Protein AF-X1G24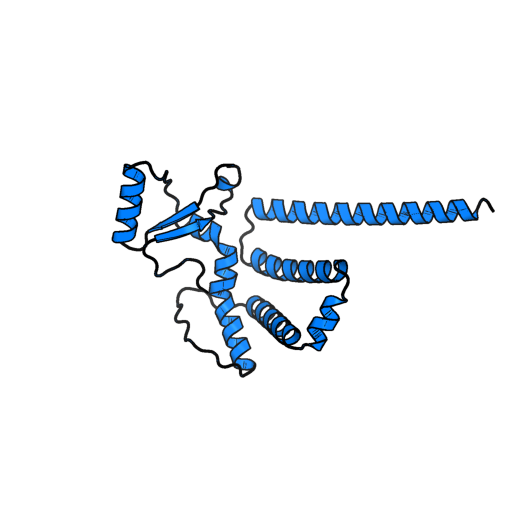4-F1 (afdb_monomer_lite)

Structure (mmCIF, N/CA/C/O backbone):
data_AF-X1G244-F1
#
_entry.id   AF-X1G244-F1
#
loop_
_atom_site.group_PDB
_atom_site.id
_atom_site.type_symbol
_atom_site.label_atom_id
_atom_site.label_alt_id
_atom_site.label_comp_id
_atom_site.label_asym_id
_atom_site.label_entity_id
_atom_site.label_seq_id
_atom_site.pdbx_PDB_ins_code
_atom_site.Cartn_x
_atom_site.Cartn_y
_atom_site.Cartn_z
_atom_site.occupancy
_atom_site.B_iso_or_equiv
_atom_site.auth_seq_id
_atom_site.auth_comp_id
_atom_site.auth_asym_id
_atom_site.auth_atom_id
_atom_site.pdbx_PDB_model_num
ATOM 1 N N . MET A 1 1 ? -6.664 -4.270 -7.976 1.00 60.62 1 MET A N 1
ATOM 2 C CA . MET A 1 1 ? -6.800 -4.620 -6.550 1.00 60.62 1 MET A CA 1
ATOM 3 C C . MET A 1 1 ? -7.161 -3.358 -5.794 1.00 60.62 1 MET A C 1
ATOM 5 O O . MET A 1 1 ? -6.457 -2.363 -5.958 1.00 60.62 1 MET A O 1
ATOM 9 N N . ASP A 1 2 ? -8.256 -3.391 -5.042 1.00 84.50 2 ASP A N 1
ATOM 10 C CA . ASP A 1 2 ? -8.655 -2.305 -4.146 1.00 84.50 2 ASP A CA 1
ATOM 11 C C . ASP A 1 2 ? -7.773 -2.315 -2.885 1.00 84.50 2 ASP A C 1
ATOM 13 O O . ASP A 1 2 ? -7.341 -3.370 -2.431 1.00 84.50 2 ASP A O 1
ATOM 17 N N . GLN A 1 3 ? -7.424 -1.132 -2.379 1.00 87.25 3 GLN A N 1
ATOM 18 C CA . GLN A 1 3 ? -6.570 -0.973 -1.199 1.00 87.25 3 GLN A CA 1
ATOM 19 C C . GLN A 1 3 ? -7.377 -0.901 0.098 1.00 87.25 3 GLN A C 1
ATOM 21 O O . GLN A 1 3 ? -6.830 -1.196 1.151 1.00 87.25 3 GLN A O 1
ATOM 26 N N . THR A 1 4 ? -8.630 -0.446 0.038 1.00 88.56 4 THR A N 1
ATOM 27 C CA . THR A 1 4 ? -9.378 -0.008 1.230 1.00 88.56 4 THR A CA 1
ATOM 28 C C . THR A 1 4 ? -10.684 -0.759 1.438 1.00 88.56 4 THR A C 1
ATOM 30 O O . THR A 1 4 ? -11.520 -0.255 2.185 1.00 88.56 4 THR A O 1
ATOM 33 N N . ASN A 1 5 ? -10.877 -1.876 0.731 1.00 91.94 5 ASN A N 1
ATOM 34 C CA . ASN A 1 5 ? -12.095 -2.690 0.727 1.00 91.94 5 ASN A CA 1
ATOM 35 C C . ASN A 1 5 ? -13.366 -1.828 0.714 1.00 91.94 5 ASN A C 1
ATOM 37 O O . ASN A 1 5 ? -14.178 -1.856 1.631 1.00 91.94 5 ASN A O 1
ATOM 41 N N . GLU A 1 6 ? -13.505 -0.993 -0.313 1.00 89.44 6 GLU A N 1
ATOM 42 C CA . GLU A 1 6 ? -14.477 0.099 -0.351 1.00 89.44 6 GLU A CA 1
ATOM 43 C C . GLU A 1 6 ? -15.944 -0.333 -0.345 1.00 89.44 6 GLU A C 1
ATOM 45 O O . GLU A 1 6 ? -16.803 0.493 -0.050 1.00 89.44 6 GLU A O 1
ATOM 50 N N . LEU A 1 7 ? -16.196 -1.617 -0.609 1.00 92.12 7 LEU A N 1
ATOM 51 C CA . LEU A 1 7 ? -17.514 -2.248 -0.622 1.00 92.12 7 LEU A CA 1
ATOM 52 C C . LEU A 1 7 ? -17.803 -3.110 0.620 1.00 92.12 7 LEU A C 1
ATOM 54 O O . LEU A 1 7 ? -18.870 -3.705 0.695 1.00 92.12 7 LEU A O 1
ATOM 58 N N . ALA A 1 8 ? -16.869 -3.224 1.567 1.00 95.44 8 ALA A N 1
ATOM 59 C CA . ALA A 1 8 ? -17.096 -3.983 2.797 1.00 95.44 8 ALA A CA 1
ATOM 60 C C . ALA A 1 8 ? -17.920 -3.173 3.810 1.00 95.44 8 ALA A C 1
ATOM 62 O O . ALA A 1 8 ? -17.800 -1.953 3.853 1.00 95.44 8 ALA A O 1
ATOM 63 N N . ASP A 1 9 ? -18.671 -3.833 4.693 1.00 96.75 9 ASP A N 1
ATOM 64 C CA . ASP A 1 9 ? -19.341 -3.158 5.817 1.00 96.75 9 ASP A CA 1
ATOM 65 C C . ASP A 1 9 ? -18.338 -2.551 6.805 1.00 96.75 9 ASP A C 1
ATOM 67 O O . ASP A 1 9 ? -18.524 -1.440 7.311 1.00 96.75 9 ASP A O 1
ATOM 71 N N . ILE A 1 10 ? -17.242 -3.280 7.037 1.00 96.62 10 ILE A N 1
ATOM 72 C CA . ILE A 1 10 ? -16.126 -2.894 7.895 1.00 96.62 10 ILE A CA 1
ATOM 73 C C . ILE A 1 10 ? -14.823 -3.128 7.131 1.00 96.62 10 ILE A C 1
ATOM 75 O O . ILE A 1 10 ? -14.574 -4.208 6.600 1.00 96.62 10 ILE A O 1
ATOM 79 N N . SER A 1 11 ? -13.964 -2.113 7.080 1.00 95.62 11 SER A N 1
ATOM 80 C CA . SER A 1 11 ? -12.606 -2.223 6.541 1.00 95.62 11 SER A CA 1
ATOM 81 C C . SER A 1 11 ? -11.591 -2.100 7.669 1.00 95.62 11 SER A C 1
ATOM 83 O O . SER A 1 11 ? -11.620 -1.114 8.402 1.00 95.62 11 SER A O 1
ATOM 85 N N . VAL A 1 12 ? -10.672 -3.059 7.777 1.00 94.19 12 VAL A N 1
ATOM 86 C CA . VAL A 1 12 ? -9.600 -3.052 8.783 1.00 94.19 12 VAL A CA 1
ATOM 87 C C . VAL A 1 12 ? -8.243 -3.107 8.088 1.00 94.19 12 VAL A C 1
ATOM 89 O O . VAL A 1 12 ? -8.091 -3.780 7.068 1.00 94.19 12 VAL A O 1
ATOM 92 N N . GLY A 1 13 ? -7.256 -2.397 8.625 1.00 91.38 13 GLY A N 1
ATOM 93 C CA . GLY A 1 13 ? -5.874 -2.486 8.166 1.00 91.38 13 GLY A CA 1
ATOM 94 C C . GLY A 1 13 ? -4.890 -1.897 9.165 1.00 91.38 13 GLY A C 1
ATOM 95 O O . GLY A 1 13 ? -5.282 -1.192 10.093 1.00 91.38 13 GLY A O 1
ATOM 96 N N . ASP A 1 14 ? -3.604 -2.164 8.959 1.00 90.38 14 ASP A N 1
ATOM 97 C CA . ASP A 1 14 ? -2.550 -1.636 9.822 1.00 90.38 14 ASP A CA 1
ATOM 98 C C . ASP A 1 14 ? -2.587 -0.108 9.879 1.00 90.38 14 ASP A C 1
ATOM 100 O O . ASP A 1 14 ? -2.723 0.570 8.853 1.00 90.38 14 ASP A O 1
ATOM 104 N N . ALA A 1 15 ? -2.411 0.452 11.078 1.00 88.12 15 ALA A N 1
ATOM 105 C CA . ALA A 1 15 ? -2.511 1.892 11.234 1.00 88.12 15 ALA A CA 1
ATOM 106 C C . ALA A 1 15 ? -1.408 2.646 10.494 1.00 88.12 15 ALA A C 1
ATOM 108 O O . ALA A 1 15 ? -1.688 3.714 9.972 1.00 88.12 15 ALA A O 1
ATOM 109 N N . TRP A 1 16 ? -0.173 2.132 10.430 1.00 85.62 16 TRP A N 1
ATOM 110 C CA . TRP A 1 16 ? 0.986 2.771 9.764 1.00 85.62 16 TRP A CA 1
ATOM 111 C C . TRP A 1 16 ? 1.117 4.292 10.005 1.00 85.62 16 TRP A C 1
ATOM 113 O O . TRP A 1 16 ? 1.674 5.028 9.188 1.00 85.62 16 TRP A O 1
ATOM 123 N N . LEU A 1 17 ? 0.608 4.769 11.143 1.00 85.00 17 LEU A N 1
ATOM 124 C CA . LEU A 1 17 ? 0.662 6.162 11.553 1.00 85.00 17 LEU A CA 1
ATOM 125 C C . LEU A 1 17 ? 1.927 6.403 12.383 1.00 85.00 17 LEU A C 1
ATOM 127 O O . LEU A 1 17 ? 2.328 5.525 13.156 1.00 85.00 17 LEU A O 1
ATOM 131 N N . PRO A 1 18 ? 2.549 7.592 12.276 1.00 81.12 18 PRO A N 1
ATOM 132 C CA . PRO A 1 18 ? 3.720 7.941 13.077 1.00 81.12 18 PRO A CA 1
ATOM 133 C C . PRO A 1 18 ? 3.477 7.777 14.578 1.00 81.12 18 PRO A C 1
ATOM 135 O O . PRO A 1 18 ? 4.363 7.313 15.292 1.00 81.12 18 PRO A O 1
ATOM 138 N N . GLU A 1 19 ? 2.271 8.128 15.029 1.00 81.94 19 GLU A N 1
ATOM 139 C CA . GLU A 1 19 ? 1.864 8.059 16.433 1.00 81.94 19 GLU A CA 1
ATOM 140 C C . GLU A 1 19 ? 1.792 6.612 16.947 1.00 81.94 19 GLU A C 1
ATOM 142 O O . GLU A 1 19 ? 2.138 6.347 18.092 1.00 81.94 19 GLU A O 1
ATOM 147 N N . CYS A 1 20 ? 1.432 5.657 16.085 1.00 82.56 20 CYS A N 1
ATOM 148 C CA . CYS A 1 20 ? 1.333 4.238 16.437 1.00 82.56 20 CYS A CA 1
ATOM 149 C C . CYS A 1 20 ? 2.688 3.510 16.399 1.00 82.56 20 CYS A C 1
ATOM 151 O O . CYS A 1 20 ? 2.788 2.378 16.854 1.00 82.56 20 CYS A O 1
ATOM 153 N N . SER A 1 21 ? 3.741 4.132 15.853 1.00 75.00 21 SER A N 1
ATOM 154 C CA . SER A 1 21 ? 5.055 3.493 15.664 1.00 75.00 21 SER A CA 1
ATOM 155 C C . SER A 1 21 ? 5.836 3.270 16.963 1.00 75.00 21 SER A C 1
ATOM 157 O O . SER A 1 21 ? 6.850 2.573 16.929 1.00 75.00 21 SER A O 1
ATOM 159 N N . GLN A 1 22 ? 5.445 3.924 18.057 1.00 71.69 22 GLN A N 1
ATOM 160 C CA . GLN A 1 22 ? 6.100 3.794 19.364 1.00 71.69 22 GLN A CA 1
ATOM 161 C C . GLN A 1 22 ? 5.385 2.804 20.289 1.00 71.69 22 GLN A C 1
ATOM 163 O O . GLN A 1 22 ? 5.884 2.541 21.379 1.00 71.69 22 GLN A O 1
ATOM 168 N N . ASP A 1 23 ? 4.245 2.260 19.863 1.00 73.88 23 ASP A N 1
ATOM 169 C CA . ASP A 1 23 ? 3.500 1.280 20.640 1.00 73.88 23 ASP A CA 1
ATOM 170 C C . ASP A 1 23 ? 3.910 -0.148 20.249 1.00 73.88 23 ASP A C 1
ATOM 172 O O . ASP A 1 23 ? 3.966 -0.491 19.067 1.00 73.88 23 ASP A O 1
ATOM 176 N N . ASN A 1 24 ? 4.165 -0.991 21.249 1.00 72.94 24 ASN A N 1
ATOM 177 C CA . ASN A 1 24 ? 4.484 -2.408 21.069 1.00 72.94 24 ASN A CA 1
ATOM 178 C C . ASN A 1 24 ? 3.233 -3.293 20.942 1.00 72.94 24 ASN A C 1
ATOM 180 O O . ASN A 1 24 ? 3.362 -4.469 20.611 1.00 72.94 24 ASN A O 1
ATOM 184 N N . LYS A 1 25 ? 2.034 -2.761 21.210 1.00 77.88 25 LYS A N 1
ATOM 185 C CA . LYS A 1 25 ? 0.772 -3.518 21.169 1.00 77.88 25 LYS A CA 1
ATOM 186 C C . LYS A 1 25 ? 0.198 -3.667 19.759 1.00 77.88 25 LYS A C 1
ATOM 188 O O . LYS A 1 25 ? -0.526 -4.620 19.499 1.00 77.88 25 LYS A O 1
ATOM 193 N N . GLY A 1 26 ? 0.561 -2.757 18.851 1.00 84.06 26 GLY A N 1
ATOM 194 C CA . GLY A 1 26 ? 0.034 -2.699 17.489 1.00 84.06 26 GLY A CA 1
ATOM 195 C C . GLY A 1 26 ? -1.370 -2.087 17.431 1.00 84.06 26 GLY A C 1
ATOM 196 O O . GLY A 1 26 ? -2.272 -2.479 18.161 1.00 84.06 26 GLY A O 1
ATOM 197 N N . TRP A 1 27 ? -1.559 -1.119 16.533 1.00 90.44 27 TRP A N 1
ATOM 198 C CA . TRP A 1 27 ? -2.860 -0.496 16.276 1.00 90.44 27 TRP A CA 1
ATOM 199 C C . TRP A 1 27 ? -3.320 -0.789 14.855 1.00 90.44 27 TRP A C 1
ATOM 201 O O . TRP A 1 27 ? -2.535 -0.723 13.905 1.00 90.44 27 TRP A O 1
ATOM 211 N N . SER A 1 28 ? -4.620 -1.033 14.718 1.00 92.62 28 SER A N 1
ATOM 212 C CA . SER A 1 28 ? -5.301 -1.128 13.429 1.00 92.62 28 SER A CA 1
ATOM 213 C C . SER A 1 28 ? -6.226 0.068 13.235 1.00 92.62 28 SER A C 1
ATOM 215 O O . SER A 1 28 ? -6.813 0.579 14.186 1.00 92.62 28 SER A O 1
ATOM 217 N N . ILE A 1 29 ? -6.371 0.507 11.991 1.00 93.56 29 ILE A N 1
ATOM 218 C CA . ILE A 1 29 ? -7.437 1.414 11.578 1.00 93.56 29 ILE A CA 1
ATOM 219 C C . ILE A 1 29 ? -8.639 0.562 11.198 1.00 93.56 29 ILE A C 1
ATOM 221 O O . ILE A 1 29 ? -8.526 -0.345 10.374 1.00 93.56 29 ILE A O 1
ATOM 225 N N . CYS A 1 30 ? -9.789 0.895 11.772 1.00 94.75 30 CYS A N 1
ATOM 226 C CA . CYS A 1 30 ? -11.078 0.321 11.430 1.00 94.75 30 CYS A CA 1
ATOM 227 C C . CYS A 1 30 ? -11.982 1.419 10.857 1.00 94.75 30 CYS A C 1
ATOM 229 O O . CYS A 1 30 ? -12.024 2.531 11.383 1.00 94.75 30 CYS A O 1
ATOM 231 N N . LEU A 1 31 ? -12.686 1.120 9.766 1.00 94.50 31 LEU A N 1
ATOM 232 C CA . LEU A 1 31 ? -13.633 2.021 9.119 1.00 94.50 31 LEU A CA 1
ATOM 233 C C . LEU A 1 31 ? -14.960 1.296 8.899 1.00 94.50 31 LEU A C 1
ATOM 235 O O . LEU A 1 31 ? -15.035 0.386 8.071 1.00 94.50 31 LEU A O 1
ATOM 239 N N . ALA A 1 32 ? -16.003 1.746 9.594 1.00 95.69 32 ALA A N 1
ATOM 240 C CA . ALA A 1 32 ? -17.383 1.391 9.288 1.00 95.69 32 ALA A CA 1
ATOM 241 C C . ALA A 1 32 ? -17.835 2.126 8.019 1.00 95.69 32 ALA A C 1
ATOM 243 O O . ALA A 1 32 ? -17.660 3.341 7.910 1.00 95.69 32 ALA A O 1
ATOM 244 N N . ARG A 1 33 ? -18.411 1.404 7.057 1.00 94.62 33 ARG A N 1
ATOM 245 C CA . ARG A 1 33 ? -18.938 1.976 5.805 1.00 94.62 33 ARG A CA 1
ATOM 246 C C . ARG A 1 33 ? -20.455 1.888 5.711 1.00 94.62 33 ARG A C 1
ATOM 248 O O . ARG A 1 33 ? -21.057 2.683 4.995 1.00 94.62 33 ARG A O 1
ATOM 255 N N . THR A 1 34 ? -21.055 0.948 6.432 1.00 97.62 34 THR A N 1
ATOM 256 C CA . THR A 1 34 ? -22.504 0.753 6.505 1.00 97.62 34 THR A CA 1
ATOM 257 C C . THR A 1 34 ? -22.991 0.865 7.943 1.00 97.62 34 THR A C 1
ATOM 259 O O . THR A 1 34 ? -22.217 0.736 8.896 1.00 97.62 34 THR A O 1
ATOM 262 N N . GLN A 1 35 ? -24.299 1.077 8.105 1.00 97.56 35 GLN A N 1
ATOM 263 C CA . GLN A 1 35 ? -24.925 1.136 9.426 1.00 97.56 35 GLN A CA 1
ATOM 264 C C . GLN A 1 35 ? -24.775 -0.187 10.190 1.00 97.56 35 GLN A C 1
ATOM 266 O O . GLN A 1 35 ? -24.551 -0.180 11.399 1.00 97.56 35 GLN A O 1
ATOM 271 N N . ALA A 1 36 ? -24.847 -1.317 9.480 1.00 97.69 36 ALA A N 1
ATOM 272 C CA . ALA A 1 36 ? -24.617 -2.638 10.055 1.00 97.69 36 ALA A CA 1
ATOM 273 C C . ALA A 1 36 ? -23.183 -2.769 10.592 1.00 97.69 36 ALA A C 1
ATOM 275 O O . ALA A 1 36 ? -22.992 -3.171 11.738 1.00 97.69 36 ALA A O 1
ATOM 276 N N . GLY A 1 37 ? -22.183 -2.347 9.808 1.00 97.38 37 GLY A N 1
ATOM 277 C CA . GLY A 1 37 ? -20.786 -2.345 10.242 1.00 97.38 37 GLY A CA 1
ATOM 278 C C . GLY A 1 37 ? -20.538 -1.450 11.458 1.00 97.38 37 GLY A C 1
ATOM 279 O O . GLY A 1 37 ? -19.829 -1.848 12.380 1.00 97.38 37 GLY A O 1
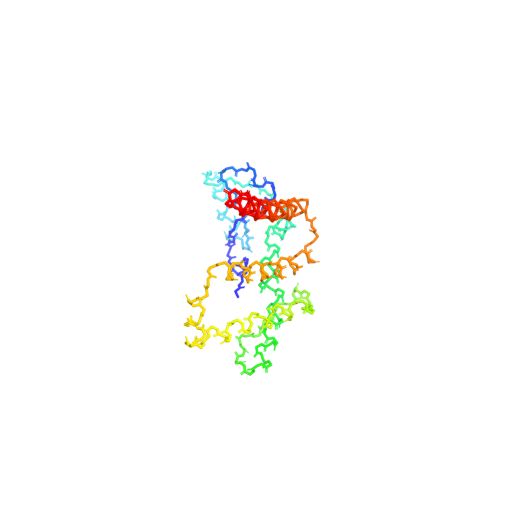ATOM 280 N N . TYR A 1 38 ? -21.165 -0.270 11.498 1.00 96.75 38 TYR A N 1
ATOM 281 C CA . TYR A 1 38 ? -21.076 0.629 12.650 1.00 96.75 38 TYR A CA 1
ATOM 282 C C . TYR A 1 38 ? -21.649 -0.013 13.917 1.00 96.75 38 TYR A C 1
ATOM 284 O O . TYR A 1 38 ? -20.969 -0.046 14.938 1.00 96.75 38 TYR A O 1
ATOM 292 N N . LYS A 1 39 ? -22.851 -0.601 13.830 1.00 97.81 39 LYS A N 1
ATOM 293 C CA . LYS A 1 39 ? -23.500 -1.277 14.962 1.00 97.81 39 LYS A CA 1
ATOM 294 C C . LYS A 1 39 ? -22.626 -2.395 15.540 1.00 97.81 39 LYS A C 1
ATOM 296 O O . LYS A 1 39 ? -22.456 -2.461 16.751 1.00 97.81 39 LYS A O 1
ATOM 301 N N . ILE A 1 40 ? -22.020 -3.219 14.683 1.00 97.56 40 ILE A N 1
ATOM 302 C CA . ILE A 1 40 ? -21.110 -4.296 15.106 1.00 97.56 40 ILE A CA 1
ATOM 303 C C . ILE A 1 40 ? -19.902 -3.738 15.870 1.00 97.56 40 ILE A C 1
ATOM 305 O O . ILE A 1 40 ? -19.526 -4.274 16.909 1.00 97.56 40 ILE A O 1
ATOM 309 N N . ILE A 1 41 ? -19.288 -2.664 15.367 1.00 96.75 41 ILE A N 1
ATOM 310 C CA . ILE A 1 41 ? -18.115 -2.044 16.000 1.00 96.75 41 ILE A CA 1
ATOM 311 C C . ILE A 1 41 ? -18.483 -1.425 17.352 1.00 96.75 41 ILE A C 1
ATOM 313 O O . ILE A 1 41 ? -17.738 -1.606 18.314 1.00 96.75 41 ILE A O 1
ATOM 317 N N . SER A 1 42 ? -19.626 -0.740 17.437 1.00 96.06 42 SER A N 1
ATOM 318 C CA . SER A 1 42 ? -20.131 -0.166 18.688 1.00 96.06 42 SER A CA 1
ATOM 319 C C . SER A 1 42 ? -20.424 -1.247 19.725 1.00 96.06 42 SER A C 1
ATOM 321 O O . SER A 1 42 ? -19.902 -1.178 20.829 1.00 96.06 42 SER A O 1
ATOM 323 N N . GLU A 1 43 ? -21.144 -2.309 19.358 1.00 97.31 43 GLU A N 1
ATOM 324 C CA . GLU A 1 43 ? -21.405 -3.422 20.280 1.00 97.31 43 GLU A CA 1
ATOM 325 C C . GLU A 1 43 ? -20.115 -4.115 20.739 1.00 97.31 43 GLU A C 1
ATOM 327 O O . GLU A 1 43 ? -20.016 -4.556 21.884 1.00 97.31 43 GLU A O 1
ATOM 332 N N . ALA A 1 44 ? -19.115 -4.224 19.858 1.00 96.88 44 ALA A N 1
ATOM 333 C CA . ALA A 1 44 ? -17.818 -4.786 20.213 1.00 96.88 44 ALA A CA 1
ATOM 334 C C . ALA A 1 44 ? -17.051 -3.897 21.204 1.00 96.88 44 ALA A C 1
ATOM 336 O O . ALA A 1 44 ? -16.359 -4.418 22.081 1.00 96.88 44 ALA A O 1
ATOM 337 N N . GLN A 1 45 ? -17.180 -2.574 21.079 1.00 96.94 45 GLN A N 1
ATOM 338 C CA . GLN A 1 45 ? -16.624 -1.614 22.027 1.00 96.94 45 GLN A CA 1
ATOM 339 C C . GLN A 1 45 ? -17.348 -1.684 23.377 1.00 96.94 45 GLN A C 1
ATOM 341 O O . GLN A 1 45 ? -16.686 -1.798 24.406 1.00 96.94 45 GLN A O 1
ATOM 346 N N . ASP A 1 46 ? -18.683 -1.690 23.375 1.00 97.38 46 ASP A N 1
ATOM 347 C CA . ASP A 1 46 ? -19.510 -1.715 24.590 1.00 97.38 46 ASP A CA 1
ATOM 348 C C . ASP A 1 46 ? -19.282 -2.991 25.413 1.00 97.38 46 ASP A C 1
ATOM 350 O O . ASP A 1 46 ? -19.245 -2.957 26.641 1.00 97.38 46 ASP A O 1
ATOM 354 N N . LYS A 1 47 ? -19.062 -4.125 24.737 1.00 97.75 47 LYS A N 1
ATOM 355 C CA . LYS A 1 47 ? -18.724 -5.412 25.369 1.00 97.75 47 LYS A CA 1
ATOM 356 C C . LYS A 1 47 ? -17.244 -5.536 25.760 1.00 97.75 47 LYS A C 1
ATOM 358 O O . LYS A 1 47 ? -16.843 -6.571 26.285 1.00 97.75 47 LYS A O 1
ATOM 363 N N . GLY A 1 48 ? -16.422 -4.520 25.491 1.00 96.69 48 GLY A N 1
ATOM 364 C CA . GLY A 1 48 ? -15.002 -4.498 25.848 1.00 96.69 48 GLY A CA 1
ATOM 365 C C . GLY A 1 48 ? -14.098 -5.392 24.991 1.00 96.69 48 GLY A C 1
ATOM 366 O O . GLY A 1 48 ? -12.951 -5.624 25.368 1.00 96.69 48 GLY A O 1
ATOM 367 N N . TYR A 1 49 ? -14.567 -5.885 23.838 1.00 96.38 49 TYR A N 1
ATOM 368 C CA . TYR A 1 49 ? -13.740 -6.693 22.929 1.00 96.38 49 TYR A CA 1
ATOM 369 C C . TYR A 1 49 ? -12.675 -5.863 22.209 1.00 96.38 49 TYR A C 1
ATOM 371 O O . TYR A 1 49 ? -11.624 -6.388 21.840 1.00 96.38 49 TYR A O 1
ATOM 379 N N . VAL A 1 50 ? -12.950 -4.577 21.978 1.00 94.94 50 VAL A N 1
ATOM 380 C CA . VAL A 1 50 ? -12.036 -3.652 21.301 1.00 94.94 50 VAL A CA 1
ATOM 381 C C . VAL A 1 50 ? -11.969 -2.313 22.023 1.00 94.94 50 VAL A C 1
ATOM 383 O O . VAL A 1 50 ? -12.959 -1.820 22.556 1.00 94.94 50 VAL A O 1
ATOM 386 N N . ILE A 1 51 ? -10.792 -1.692 21.981 1.00 93.31 51 ILE A N 1
ATOM 387 C CA . ILE A 1 51 ? -10.585 -0.309 22.414 1.00 93.31 51 ILE A CA 1
ATOM 388 C C . ILE A 1 51 ? -10.491 0.547 21.153 1.00 93.31 51 ILE A C 1
ATOM 390 O O . ILE A 1 51 ? -9.635 0.305 20.300 1.00 93.31 51 ILE A O 1
ATOM 394 N N . LEU A 1 52 ? -11.371 1.540 21.027 1.00 93.00 52 LEU A N 1
ATOM 395 C CA . LEU A 1 52 ? -11.463 2.383 19.838 1.00 93.00 52 LEU A CA 1
ATOM 396 C C . LEU A 1 52 ? -11.112 3.830 20.163 1.00 93.00 52 LEU A C 1
ATOM 398 O O . LEU A 1 52 ? -11.647 4.415 21.099 1.00 93.00 52 LEU A O 1
ATOM 402 N N . ASN A 1 53 ? -10.257 4.410 19.322 1.00 91.25 53 ASN A N 1
ATOM 403 C CA . ASN A 1 53 ? -9.933 5.830 19.334 1.00 91.25 53 ASN A CA 1
ATOM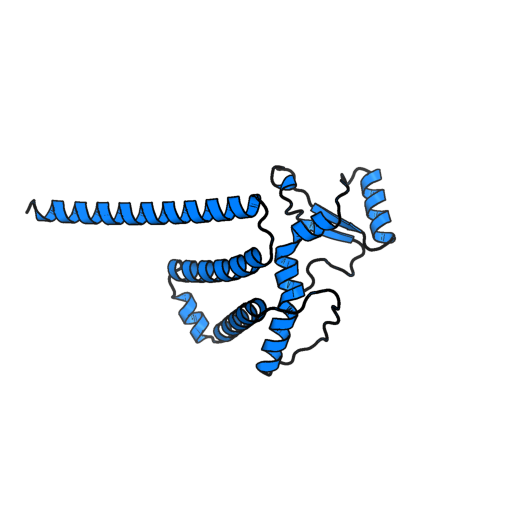 404 C C . ASN A 1 53 ? -10.381 6.456 18.015 1.00 91.25 53 ASN A C 1
ATOM 406 O O . ASN A 1 53 ? -10.004 5.992 16.935 1.00 91.25 53 ASN A O 1
ATOM 410 N N . THR A 1 54 ? -11.152 7.537 18.097 1.00 91.88 54 THR A N 1
ATOM 411 C CA . THR A 1 54 ? -11.590 8.274 16.911 1.00 91.88 54 THR A CA 1
ATOM 412 C C . THR A 1 54 ? -10.404 8.978 16.258 1.00 91.88 54 THR A C 1
ATOM 414 O O . THR A 1 54 ? -9.642 9.687 16.915 1.00 91.88 54 THR A O 1
ATOM 417 N N . ILE A 1 55 ? -10.262 8.819 14.942 1.00 90.94 55 ILE A N 1
ATOM 418 C CA . ILE A 1 55 ? -9.237 9.495 14.141 1.00 90.94 55 ILE A CA 1
ATOM 419 C C . ILE A 1 55 ? -9.873 10.261 12.986 1.00 90.94 55 ILE A C 1
ATOM 421 O O . ILE A 1 55 ? -10.948 9.916 12.497 1.00 90.94 55 ILE A O 1
ATOM 425 N N . SER A 1 56 ? -9.191 11.303 12.511 1.00 90.81 56 SER A N 1
ATOM 426 C CA . SER A 1 56 ? -9.680 12.071 11.368 1.00 90.81 56 SER A CA 1
ATOM 427 C C . SER A 1 56 ? -9.524 11.293 10.049 1.00 90.81 56 SER A C 1
ATOM 429 O O . SER A 1 56 ? -8.561 10.536 9.879 1.00 90.81 56 SER A O 1
ATOM 431 N N . PRO A 1 57 ? -10.387 11.531 9.044 1.00 87.00 57 PRO A N 1
ATOM 432 C CA . PRO A 1 57 ? -10.240 10.918 7.720 1.00 87.00 57 PRO A CA 1
ATOM 433 C C . PRO A 1 57 ? -8.880 11.201 7.059 1.00 87.00 57 PRO A C 1
ATOM 435 O O . PRO A 1 57 ? -8.344 10.369 6.326 1.00 87.00 57 PRO A O 1
ATOM 438 N N . PHE A 1 58 ? -8.277 12.359 7.351 1.00 87.69 58 PHE A N 1
ATOM 439 C CA . PHE A 1 58 ? -6.950 12.720 6.851 1.00 87.69 58 PHE A CA 1
ATOM 440 C C . PHE A 1 58 ? -5.856 11.775 7.354 1.00 87.69 58 PHE A C 1
ATOM 442 O O . PHE A 1 58 ? -4.945 11.450 6.592 1.00 87.69 58 PHE A O 1
ATOM 449 N N . LYS A 1 59 ? -5.967 11.290 8.596 1.00 88.00 59 LYS A N 1
ATOM 450 C CA . LYS A 1 59 ? -5.043 10.305 9.172 1.00 88.00 59 LYS A CA 1
ATOM 451 C C . LYS A 1 59 ? -5.155 8.946 8.486 1.00 88.00 59 LYS A C 1
ATOM 453 O O . LYS A 1 59 ? -4.138 8.326 8.186 1.00 88.00 59 LYS A O 1
ATOM 458 N N . ILE A 1 60 ? -6.369 8.529 8.128 1.00 87.75 60 ILE A N 1
ATOM 459 C CA . ILE A 1 60 ? -6.595 7.302 7.348 1.00 87.75 60 ILE A CA 1
ATOM 460 C C . ILE A 1 60 ? -5.909 7.405 5.977 1.00 87.75 60 ILE A C 1
ATOM 462 O O . ILE A 1 60 ? -5.215 6.484 5.541 1.00 87.75 60 ILE A O 1
ATOM 466 N N . ILE A 1 61 ? -6.056 8.551 5.304 1.00 86.56 61 ILE A N 1
ATOM 467 C CA . ILE A 1 61 ? -5.397 8.794 4.015 1.00 86.56 61 ILE A CA 1
ATOM 468 C C . ILE A 1 61 ? -3.876 8.819 4.181 1.00 86.56 61 ILE A C 1
ATOM 470 O O . ILE A 1 61 ? -3.185 8.240 3.349 1.00 86.56 61 ILE A O 1
ATOM 474 N N . GLU A 1 62 ? -3.350 9.473 5.221 1.00 86.94 62 GLU A N 1
ATOM 475 C CA . GLU A 1 62 ? -1.913 9.541 5.519 1.00 86.94 62 GLU A CA 1
ATOM 476 C C . GLU A 1 62 ? -1.305 8.142 5.669 1.00 86.94 62 GLU A C 1
ATOM 478 O O . GLU A 1 62 ? -0.339 7.826 4.971 1.00 86.94 62 GLU A O 1
ATOM 483 N N . SER A 1 63 ? -1.927 7.305 6.502 1.00 87.50 63 SER A N 1
ATOM 484 C CA . SER A 1 63 ? -1.554 5.908 6.748 1.00 87.50 63 SER A CA 1
ATOM 485 C C . SER A 1 63 ? -1.398 5.102 5.455 1.00 87.50 63 SER A C 1
ATOM 487 O O . SER A 1 63 ? -0.390 4.433 5.222 1.00 87.50 63 SER A O 1
ATOM 489 N N . GLN A 1 64 ? -2.387 5.209 4.565 1.00 88.69 64 GLN A N 1
ATOM 490 C CA . GLN A 1 64 ? -2.495 4.348 3.387 1.00 88.69 64 GLN A CA 1
ATOM 491 C C . GLN A 1 64 ? -1.994 5.013 2.098 1.00 88.69 64 GLN A C 1
ATOM 493 O O . GLN A 1 64 ? -2.048 4.415 1.015 1.00 88.69 64 GLN A O 1
ATOM 498 N N . LYS A 1 65 ? -1.475 6.245 2.182 1.00 84.62 65 LYS A N 1
ATOM 499 C CA . LYS A 1 65 ? -1.136 7.089 1.027 1.00 84.62 65 LYS A CA 1
ATOM 500 C C . LYS A 1 65 ? -0.252 6.392 -0.008 1.00 84.62 65 LYS A C 1
ATOM 502 O O . LYS A 1 65 ? -0.605 6.454 -1.188 1.00 84.62 65 LYS A O 1
ATOM 507 N N . PRO A 1 66 ? 0.858 5.714 0.352 1.00 81.81 66 PRO A N 1
ATOM 508 C CA . PRO A 1 66 ? 1.733 5.117 -0.652 1.00 81.81 66 PRO A CA 1
ATOM 509 C C . PRO A 1 66 ? 1.016 4.081 -1.517 1.00 81.81 66 PRO A C 1
ATOM 511 O O . PRO A 1 66 ? 1.107 4.104 -2.748 1.00 81.81 66 PRO A O 1
ATOM 514 N N . MET A 1 67 ? 0.251 3.204 -0.870 1.00 83.38 67 MET A N 1
ATOM 515 C CA . MET A 1 67 ? -0.477 2.141 -1.548 1.00 83.38 67 MET A CA 1
ATOM 516 C C . MET A 1 67 ? -1.690 2.670 -2.306 1.00 83.38 67 MET A C 1
ATOM 518 O O . MET A 1 67 ? -1.959 2.192 -3.404 1.00 83.38 67 MET A O 1
ATOM 522 N N . LEU A 1 68 ? -2.372 3.700 -1.800 1.00 84.25 68 LEU A N 1
ATOM 523 C CA . LEU A 1 68 ? -3.438 4.389 -2.532 1.00 84.25 68 LEU A CA 1
ATOM 524 C C . LEU A 1 68 ? -2.918 4.996 -3.841 1.00 84.25 68 LEU A C 1
ATOM 526 O O . LEU A 1 68 ? -3.505 4.780 -4.903 1.00 84.25 68 LEU A O 1
ATOM 530 N N . MET A 1 69 ? -1.772 5.682 -3.805 1.00 82.56 69 MET A N 1
ATOM 531 C CA . MET A 1 69 ? -1.160 6.240 -5.015 1.00 82.56 69 MET A CA 1
ATOM 532 C C . MET A 1 69 ? -0.708 5.140 -5.982 1.00 82.56 69 MET A C 1
ATOM 534 O O . MET A 1 69 ? -0.879 5.266 -7.195 1.00 82.56 69 MET A O 1
ATOM 538 N N . PHE A 1 70 ? -0.152 4.043 -5.467 1.00 81.69 70 PHE A N 1
ATOM 539 C CA . PHE A 1 70 ? 0.288 2.929 -6.300 1.00 81.69 70 PHE A CA 1
ATOM 540 C C . PHE A 1 70 ? -0.877 2.143 -6.916 1.00 81.69 70 PHE A C 1
ATOM 542 O O . PHE A 1 70 ? -0.822 1.794 -8.096 1.00 81.69 70 PHE A O 1
ATOM 549 N N . LYS A 1 71 ? -1.934 1.846 -6.156 1.00 82.75 71 LYS A N 1
ATOM 550 C CA . LYS A 1 71 ? -3.030 0.969 -6.590 1.00 82.75 71 LYS A CA 1
ATOM 551 C C . LYS A 1 71 ? -4.178 1.715 -7.262 1.00 82.75 71 LYS A C 1
ATOM 553 O O . LYS A 1 71 ? -4.691 1.183 -8.239 1.00 82.75 71 LYS A O 1
ATOM 558 N N . LYS A 1 72 ? -4.544 2.920 -6.804 1.00 82.56 72 LYS A N 1
ATOM 559 C CA . LYS A 1 72 ? -5.694 3.678 -7.335 1.00 82.56 72 LYS A CA 1
ATOM 560 C C . LYS A 1 72 ? -5.310 4.748 -8.358 1.00 82.56 72 LYS A C 1
ATOM 562 O O . LYS A 1 72 ? -5.962 4.836 -9.388 1.00 82.56 72 LYS A O 1
ATOM 567 N N . LYS A 1 73 ? -4.220 5.505 -8.158 1.00 83.75 73 LYS A N 1
ATOM 568 C CA . LYS A 1 73 ? -3.769 6.492 -9.166 1.00 83.75 73 LYS A CA 1
ATOM 569 C C . LYS A 1 73 ? -3.050 5.828 -10.346 1.00 83.75 73 LYS A C 1
ATOM 571 O O . LYS A 1 73 ? -3.469 5.967 -11.493 1.00 83.75 73 LYS A O 1
ATOM 576 N N . ALA A 1 74 ? -1.990 5.062 -10.079 1.00 85.56 74 ALA A N 1
ATOM 577 C CA . ALA A 1 74 ? -1.141 4.512 -11.143 1.00 85.56 74 ALA A CA 1
ATOM 578 C C . ALA A 1 74 ? -1.812 3.399 -11.982 1.00 85.56 74 ALA A C 1
ATOM 580 O O . ALA A 1 74 ? -1.240 2.934 -12.970 1.00 85.56 74 ALA A O 1
ATOM 581 N N . ILE A 1 75 ? -3.028 2.961 -11.628 1.00 86.06 75 ILE A N 1
ATOM 582 C CA . ILE A 1 75 ? -3.758 1.945 -12.397 1.00 86.06 75 ILE A CA 1
ATOM 583 C C . ILE A 1 75 ? -4.110 2.432 -13.796 1.00 86.06 75 ILE A C 1
ATOM 585 O O . ILE A 1 75 ? -3.939 1.681 -14.746 1.00 86.06 75 ILE A O 1
ATOM 589 N N . TYR A 1 76 ? -4.489 3.698 -13.944 1.00 85.62 76 TYR A N 1
ATOM 590 C CA . TYR A 1 76 ? -4.835 4.278 -15.237 1.00 85.62 76 TYR A CA 1
ATOM 591 C C . TYR A 1 76 ? -3.648 4.272 -16.210 1.00 85.62 76 TYR A C 1
ATOM 593 O O . TYR A 1 76 ? -3.818 3.916 -17.375 1.00 85.62 76 TYR A O 1
ATOM 601 N N . ALA A 1 77 ? -2.437 4.581 -15.731 1.00 88.94 77 ALA A N 1
ATOM 602 C CA . ALA A 1 77 ? -1.223 4.476 -16.541 1.00 88.94 77 ALA A CA 1
ATOM 603 C C . ALA A 1 77 ? -0.953 3.024 -16.964 1.00 88.94 77 ALA A C 1
ATOM 605 O O . ALA A 1 77 ? -0.694 2.757 -18.136 1.00 88.94 77 ALA A O 1
ATOM 606 N N . ARG A 1 78 ? -1.094 2.063 -16.038 1.00 87.56 78 ARG A N 1
ATOM 607 C CA . ARG A 1 78 ? -0.938 0.629 -16.342 1.00 87.56 78 ARG A CA 1
ATOM 608 C C . ARG A 1 78 ? -1.966 0.124 -17.350 1.00 87.56 78 ARG A C 1
ATOM 610 O O . ARG A 1 78 ? -1.602 -0.636 -18.240 1.00 87.56 78 ARG A O 1
ATOM 617 N N . LEU A 1 79 ? -3.225 0.546 -17.235 1.00 87.44 79 LEU A N 1
ATOM 618 C CA . LEU A 1 79 ? -4.278 0.180 -18.182 1.00 87.44 79 LEU A CA 1
ATOM 619 C C . LEU A 1 79 ? -3.976 0.727 -19.579 1.00 87.44 79 LEU A C 1
ATOM 621 O O . LEU A 1 79 ? -4.054 -0.029 -20.541 1.00 87.44 79 LEU A O 1
ATOM 625 N N . ARG A 1 80 ? -3.573 2.000 -19.697 1.00 87.25 80 ARG A N 1
ATOM 626 C CA . ARG A 1 80 ? -3.201 2.605 -2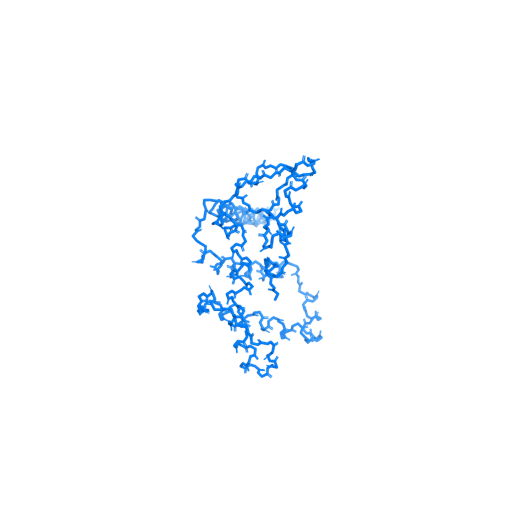0.988 1.00 87.25 80 ARG A CA 1
ATOM 627 C C . ARG A 1 80 ? -2.006 1.903 -21.632 1.00 87.25 80 ARG A C 1
ATOM 629 O O . ARG A 1 80 ? -2.077 1.565 -22.807 1.00 87.25 80 ARG A O 1
ATOM 636 N N . ILE A 1 81 ? -0.954 1.612 -20.865 1.00 89.50 81 ILE A N 1
ATOM 637 C CA . ILE A 1 81 ? 0.207 0.864 -21.371 1.00 89.50 81 ILE A CA 1
ATOM 638 C C . ILE A 1 81 ? -0.198 -0.547 -21.799 1.00 89.50 81 ILE A C 1
ATOM 640 O O . ILE A 1 81 ? 0.176 -0.991 -22.876 1.00 89.50 81 ILE A O 1
ATOM 644 N N . ASN A 1 82 ? -1.003 -1.257 -21.008 1.00 86.94 82 ASN A N 1
ATOM 645 C CA . ASN A 1 82 ? -1.460 -2.590 -21.396 1.00 86.94 82 ASN A CA 1
ATOM 646 C C . ASN A 1 82 ? -2.306 -2.575 -22.677 1.00 86.94 82 ASN A C 1
ATOM 648 O O . ASN A 1 82 ? -2.115 -3.462 -23.505 1.00 86.94 82 ASN A O 1
ATOM 652 N N . ARG A 1 83 ? -3.170 -1.564 -22.865 1.00 85.81 83 ARG A N 1
ATOM 653 C CA . ARG A 1 83 ? -3.914 -1.362 -24.121 1.00 85.81 83 ARG A CA 1
ATOM 654 C C . ARG A 1 83 ? -2.972 -1.119 -25.300 1.00 85.81 83 ARG A C 1
ATOM 656 O O . ARG A 1 83 ? -3.157 -1.736 -26.339 1.00 85.81 83 ARG A O 1
ATOM 663 N N . PHE A 1 84 ? -1.945 -0.282 -25.124 1.00 86.06 84 PHE A N 1
ATOM 664 C CA . PHE A 1 84 ? -0.946 -0.010 -26.165 1.00 86.06 84 PHE A CA 1
ATOM 665 C C . PHE A 1 84 ? -0.218 -1.282 -26.631 1.00 86.06 84 PHE A C 1
ATOM 667 O O . PHE A 1 84 ? -0.012 -1.475 -27.820 1.00 86.06 84 PHE A O 1
ATOM 674 N N . PHE A 1 85 ? 0.108 -2.193 -25.711 1.00 84.44 85 PHE A N 1
ATOM 675 C CA . PHE A 1 85 ? 0.739 -3.480 -26.037 1.00 84.44 85 PHE A CA 1
ATOM 676 C C . PHE A 1 85 ? -0.252 -4.573 -26.491 1.00 84.44 85 PHE A C 1
ATOM 678 O O . PHE A 1 85 ? 0.101 -5.751 -26.467 1.00 84.44 85 PHE A O 1
ATOM 685 N N . GLY A 1 86 ? -1.491 -4.220 -26.855 1.00 82.06 86 GLY A N 1
ATOM 686 C CA . GLY A 1 86 ? -2.484 -5.154 -27.403 1.00 82.06 86 GLY A CA 1
ATOM 687 C C . GLY A 1 86 ? -3.021 -6.190 -26.410 1.00 82.06 86 GLY A C 1
ATOM 688 O O . GLY A 1 86 ? -3.694 -7.141 -26.805 1.00 82.06 86 GLY A O 1
ATOM 689 N N . ASN A 1 87 ? -2.745 -6.037 -25.111 1.00 79.75 87 ASN A N 1
ATOM 690 C CA . ASN A 1 87 ? -3.312 -6.929 -24.105 1.00 79.75 87 ASN A CA 1
ATOM 691 C C . ASN A 1 87 ? -4.816 -6.644 -23.976 1.00 79.75 87 ASN A C 1
ATOM 693 O O . ASN A 1 87 ? -5.219 -5.481 -23.918 1.00 79.75 87 ASN A O 1
ATOM 697 N N . ARG A 1 88 ? -5.650 -7.686 -23.842 1.00 74.75 88 ARG A N 1
ATOM 698 C CA . ARG A 1 88 ? -7.059 -7.501 -23.457 1.00 74.75 88 ARG A CA 1
ATOM 699 C C . ARG A 1 88 ? -7.108 -6.783 -22.107 1.00 74.75 88 ARG A C 1
ATOM 701 O O . ARG A 1 88 ? -6.588 -7.284 -21.111 1.00 74.75 88 ARG A O 1
ATOM 708 N N . VAL A 1 89 ? -7.712 -5.598 -22.083 1.00 65.31 89 VAL A N 1
ATOM 709 C CA . VAL A 1 89 ? -7.894 -4.800 -20.868 1.00 65.31 89 VAL A CA 1
ATOM 710 C C . VAL A 1 89 ? -9.386 -4.699 -20.577 1.00 65.31 89 VAL A C 1
ATOM 712 O O . VAL A 1 89 ? -10.091 -3.981 -21.275 1.00 65.31 89 VAL A O 1
ATOM 715 N N . ILE A 1 90 ? -9.853 -5.399 -19.543 1.00 63.94 90 ILE A N 1
ATOM 716 C CA . ILE A 1 90 ? -11.223 -5.328 -19.006 1.00 63.94 90 ILE A CA 1
ATOM 717 C C . ILE A 1 90 ? -11.074 -5.369 -17.472 1.00 63.94 90 ILE A C 1
ATOM 719 O O . ILE A 1 90 ? -10.312 -6.221 -17.006 1.00 63.94 90 ILE A O 1
ATOM 723 N N . PRO A 1 91 ? -11.676 -4.459 -16.671 1.00 68.56 91 PRO A N 1
ATOM 724 C CA . PRO A 1 91 ? -12.894 -3.676 -16.913 1.00 68.56 91 PRO A CA 1
ATOM 725 C C . PRO A 1 91 ? -12.690 -2.148 -16.931 1.00 68.56 91 PRO A C 1
ATOM 727 O O . PRO A 1 91 ? -11.606 -1.624 -16.655 1.00 68.56 91 PRO A O 1
ATOM 730 N N . GLU A 1 92 ? -13.766 -1.430 -17.258 1.00 64.31 92 GLU A N 1
ATOM 731 C CA . GLU A 1 92 ? -13.879 0.022 -17.116 1.00 64.31 92 GLU A CA 1
ATOM 732 C C . GLU A 1 92 ? -13.766 0.415 -15.638 1.00 64.31 92 GLU A C 1
ATOM 734 O O . GLU A 1 92 ? -14.640 0.138 -14.819 1.00 64.31 92 GLU A O 1
ATOM 739 N N . ILE A 1 93 ? -12.645 1.034 -15.265 1.00 65.38 93 ILE A N 1
ATOM 740 C CA . ILE A 1 93 ? -12.476 1.567 -13.914 1.00 65.38 93 ILE A CA 1
ATOM 741 C C . ILE A 1 93 ? -13.117 2.949 -13.882 1.00 65.38 93 ILE A C 1
ATOM 743 O O . ILE A 1 93 ? -12.464 3.958 -14.151 1.00 65.38 93 ILE A O 1
ATOM 747 N N . THR A 1 94 ? -14.393 2.997 -13.514 1.00 56.41 94 THR A N 1
ATOM 748 C CA . THR A 1 94 ? -15.127 4.242 -13.257 1.00 56.41 94 THR A CA 1
ATOM 749 C C . THR A 1 94 ? -14.752 4.791 -11.878 1.00 56.41 94 THR A C 1
ATOM 751 O O . THR A 1 94 ? -15.591 4.921 -10.995 1.00 56.41 94 THR A O 1
ATOM 754 N N . SER A 1 95 ? -13.474 5.109 -11.633 1.00 54.81 95 SER A N 1
ATOM 755 C CA . SER A 1 95 ? -13.073 5.776 -10.382 1.00 54.81 95 SER A CA 1
ATOM 756 C C . SER A 1 95 ? -12.837 7.270 -10.624 1.00 54.81 95 SER A C 1
ATOM 758 O O . SER A 1 95 ? -11.713 7.742 -10.776 1.00 54.81 95 SER A O 1
ATOM 760 N N . ARG A 1 96 ? -13.930 8.046 -10.651 1.00 52.38 96 ARG A N 1
ATOM 761 C CA . ARG A 1 96 ? -13.940 9.508 -10.896 1.00 52.38 96 ARG A CA 1
ATOM 762 C C . ARG A 1 96 ? -13.150 10.351 -9.872 1.00 52.38 96 ARG A C 1
ATOM 764 O O . ARG A 1 96 ? -13.060 11.560 -10.034 1.00 52.38 96 ARG A O 1
ATOM 771 N N . LYS A 1 97 ? -12.600 9.752 -8.808 1.00 61.47 97 LYS A N 1
ATOM 772 C CA . LYS A 1 97 ? -12.088 10.479 -7.628 1.00 61.47 97 LYS A CA 1
ATOM 773 C C . LYS A 1 97 ? -10.563 10.634 -7.545 1.00 61.47 97 LYS A C 1
ATOM 775 O O . LYS A 1 97 ? -10.090 11.289 -6.621 1.00 61.47 97 LYS A O 1
ATOM 780 N N . PHE A 1 98 ? -9.781 10.060 -8.462 1.00 65.56 98 PHE A N 1
ATOM 781 C CA . PHE A 1 98 ? -8.319 10.223 -8.458 1.00 65.56 98 PHE A CA 1
ATOM 782 C C . PHE A 1 98 ? -7.845 11.155 -9.570 1.00 65.56 98 PHE A C 1
ATOM 784 O O . PHE A 1 98 ? -8.333 11.098 -10.695 1.00 65.56 98 PHE A O 1
ATOM 791 N N . SER A 1 99 ? -6.848 11.988 -9.257 1.00 71.50 99 SER A N 1
ATOM 792 C CA . SER A 1 99 ? -6.181 12.840 -10.242 1.00 71.50 99 SER A CA 1
ATOM 793 C C . SER A 1 99 ? -5.563 12.007 -11.366 1.00 71.50 99 SER A C 1
ATOM 795 O O . SER A 1 99 ? -5.059 10.905 -11.124 1.00 71.50 99 SER A O 1
ATOM 797 N N . ALA A 1 100 ? -5.536 12.570 -12.576 1.00 80.25 100 ALA A N 1
ATOM 798 C CA . ALA A 1 100 ? -4.957 11.923 -13.747 1.00 80.25 100 ALA A CA 1
ATOM 799 C C . ALA A 1 100 ? -3.498 11.462 -13.507 1.00 80.25 100 ALA A C 1
ATOM 801 O O . ALA A 1 100 ? -2.762 12.096 -12.734 1.00 80.25 100 ALA A O 1
ATOM 802 N N . PRO A 1 101 ? -3.060 10.360 -14.149 1.00 84.31 101 PRO A N 1
ATOM 803 C CA . PRO A 1 101 ? -1.679 9.897 -14.059 1.00 84.31 101 PRO A CA 1
ATOM 804 C C . PRO A 1 101 ? -0.696 10.928 -14.603 1.00 84.31 101 PRO A C 1
ATOM 806 O O . PRO A 1 101 ? -0.948 11.538 -15.638 1.00 84.31 101 PRO A O 1
ATOM 809 N N . ASP A 1 102 ? 0.441 11.073 -13.935 1.00 86.12 102 ASP A N 1
ATOM 810 C CA . ASP A 1 102 ? 1.566 11.879 -14.408 1.00 86.12 102 ASP A CA 1
ATOM 811 C C . ASP A 1 102 ? 2.581 11.044 -15.194 1.00 86.12 102 ASP A C 1
ATOM 813 O O . ASP A 1 102 ? 2.513 9.819 -15.249 1.00 86.12 102 ASP A O 1
ATOM 817 N N . VAL A 1 103 ? 3.567 11.717 -15.791 1.00 86.69 103 VAL A N 1
ATOM 818 C CA . VAL A 1 103 ? 4.644 11.080 -16.568 1.00 86.69 103 VAL A CA 1
ATOM 819 C C . VAL A 1 103 ? 5.367 9.993 -15.762 1.00 86.69 103 VAL A C 1
ATOM 821 O O . VAL A 1 103 ? 5.686 8.933 -16.296 1.00 86.69 103 VAL A O 1
ATOM 824 N N . PHE A 1 104 ? 5.571 10.205 -14.459 1.00 83.81 104 PHE A N 1
ATOM 825 C CA . PHE A 1 104 ? 6.211 9.208 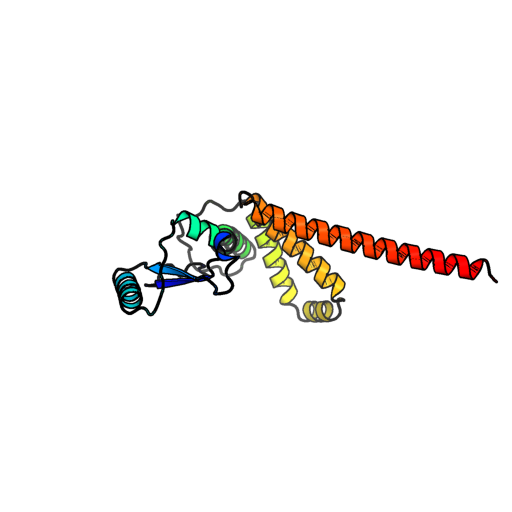-13.603 1.00 83.81 104 PHE A CA 1
ATOM 826 C C . PHE A 1 104 ? 5.350 7.950 -13.423 1.00 83.81 104 PHE A C 1
ATOM 828 O O . PHE A 1 104 ? 5.909 6.853 -13.389 1.00 83.81 104 PHE A O 1
ATOM 835 N N . ASP A 1 105 ? 4.018 8.075 -13.361 1.00 86.06 105 ASP A N 1
ATOM 836 C CA . ASP A 1 105 ? 3.105 6.923 -13.371 1.00 86.06 105 ASP A CA 1
ATOM 837 C C . ASP A 1 105 ? 3.315 6.050 -14.616 1.00 86.06 105 ASP A C 1
ATOM 839 O O . ASP A 1 105 ? 3.369 4.823 -14.503 1.00 86.06 105 ASP A O 1
ATOM 843 N N . TYR A 1 106 ? 3.478 6.666 -15.793 1.00 89.69 106 TYR A N 1
ATOM 844 C CA . TYR A 1 106 ? 3.731 5.944 -17.045 1.00 89.69 106 TYR A CA 1
ATOM 845 C C . TYR A 1 106 ? 5.105 5.281 -17.074 1.00 89.69 106 TYR A C 1
ATOM 847 O O . TYR A 1 106 ? 5.190 4.113 -17.446 1.00 89.69 106 TYR A O 1
ATOM 855 N N . ILE A 1 107 ? 6.162 5.966 -16.628 1.00 88.81 107 ILE A N 1
ATOM 856 C CA . ILE A 1 107 ? 7.511 5.378 -16.545 1.00 88.81 107 ILE A CA 1
ATOM 857 C C . ILE A 1 107 ? 7.492 4.139 -15.640 1.00 88.81 107 ILE A C 1
ATOM 859 O O . ILE A 1 107 ? 7.965 3.071 -16.033 1.00 88.81 107 ILE A O 1
ATOM 863 N N . CYS A 1 108 ? 6.891 4.250 -14.450 1.00 86.38 108 CYS A N 1
ATOM 864 C CA . CYS A 1 108 ? 6.778 3.127 -13.518 1.00 86.38 108 CYS A CA 1
ATOM 865 C C . CYS A 1 108 ? 5.947 1.980 -14.112 1.00 86.38 108 CYS A C 1
ATOM 867 O O . CYS A 1 108 ? 6.304 0.810 -13.972 1.00 86.38 108 CYS A O 1
ATOM 869 N N . ALA A 1 109 ? 4.838 2.301 -14.782 1.00 88.88 109 ALA A N 1
ATOM 870 C CA . ALA A 1 109 ? 3.966 1.314 -15.403 1.00 88.88 109 ALA A CA 1
ATOM 871 C C . ALA A 1 109 ? 4.642 0.589 -16.584 1.00 88.88 109 ALA A C 1
ATOM 873 O O . ALA A 1 109 ? 4.492 -0.628 -16.705 1.00 88.88 109 ALA A O 1
ATOM 874 N N . LEU A 1 110 ? 5.430 1.296 -17.402 1.00 91.12 110 LEU A N 1
ATOM 875 C CA . LEU A 1 110 ? 6.221 0.713 -18.488 1.00 91.12 110 LEU A CA 1
ATOM 876 C C . LEU A 1 110 ? 7.284 -0.227 -17.926 1.00 91.12 110 LEU A C 1
ATOM 878 O O . LEU A 1 110 ? 7.381 -1.379 -18.342 1.00 91.12 110 LEU A O 1
ATOM 882 N N . PHE A 1 111 ? 8.035 0.239 -16.929 1.00 88.31 111 PHE A N 1
ATOM 883 C CA . PHE A 1 111 ? 9.066 -0.558 -16.278 1.00 88.31 111 PHE A CA 1
ATOM 884 C C . PHE A 1 111 ? 8.495 -1.845 -15.669 1.00 88.31 111 PHE A C 1
ATOM 886 O O . PHE A 1 111 ? 9.035 -2.935 -15.877 1.00 88.31 111 PHE A O 1
ATOM 893 N N . LEU A 1 112 ? 7.362 -1.746 -14.966 1.00 87.88 112 LEU A N 1
ATOM 894 C CA . LEU A 1 112 ? 6.651 -2.905 -14.430 1.00 87.88 112 LEU A CA 1
ATOM 895 C C . LEU A 1 112 ? 6.232 -3.875 -15.546 1.00 87.88 112 LEU A C 1
ATOM 897 O O . LEU A 1 112 ? 6.401 -5.087 -15.410 1.00 87.88 112 LEU A O 1
ATOM 901 N N . ARG A 1 113 ? 5.721 -3.360 -16.670 1.00 89.00 113 ARG A N 1
ATOM 902 C CA . ARG A 1 113 ? 5.314 -4.184 -17.815 1.00 89.00 113 ARG A CA 1
ATOM 903 C C . ARG A 1 113 ? 6.493 -4.916 -18.455 1.00 89.00 113 ARG A C 1
ATOM 905 O O . ARG A 1 113 ? 6.330 -6.084 -18.819 1.00 89.00 113 ARG A O 1
ATOM 912 N N . LEU A 1 114 ? 7.647 -4.261 -18.578 1.00 89.38 114 LEU A N 1
ATOM 913 C CA . LEU A 1 114 ? 8.879 -4.866 -19.087 1.00 89.38 114 LEU A CA 1
ATOM 914 C C . LEU A 1 114 ? 9.353 -5.994 -18.170 1.00 89.38 114 LEU A C 1
ATOM 916 O O . LEU A 1 114 ? 9.608 -7.093 -18.653 1.00 89.38 114 LEU A O 1
ATOM 920 N N . ASN A 1 115 ? 9.356 -5.768 -16.852 1.00 88.81 115 ASN A N 1
ATOM 921 C CA . ASN A 1 115 ? 9.685 -6.793 -15.856 1.00 88.81 115 ASN A CA 1
ATOM 922 C C . ASN A 1 115 ? 8.813 -8.040 -16.003 1.00 88.81 115 ASN A C 1
ATOM 924 O O . ASN A 1 115 ? 9.325 -9.154 -16.089 1.00 88.81 115 ASN A O 1
ATOM 928 N N . ILE A 1 116 ? 7.495 -7.843 -16.092 1.00 87.62 116 ILE A N 1
ATOM 929 C CA . ILE A 1 116 ? 6.545 -8.939 -16.297 1.00 87.62 116 ILE A CA 1
ATOM 930 C C . ILE A 1 116 ? 6.819 -9.642 -17.632 1.00 87.62 116 ILE A C 1
ATOM 932 O O . ILE A 1 116 ? 6.742 -10.863 -17.700 1.00 87.62 116 ILE A O 1
ATOM 936 N N . SER A 1 117 ? 7.157 -8.899 -18.690 1.00 88.56 117 SER A N 1
ATOM 937 C CA . SER A 1 117 ? 7.473 -9.476 -20.003 1.00 88.56 117 SER A CA 1
ATOM 938 C C . SER A 1 117 ? 8.711 -10.364 -19.955 1.00 88.56 117 SER A C 1
ATOM 940 O O . SER A 1 117 ? 8.661 -11.499 -20.413 1.00 88.56 117 SER A O 1
ATOM 942 N N . VAL A 1 118 ? 9.802 -9.868 -19.367 1.00 88.88 118 VAL A N 1
ATOM 943 C CA . VAL A 1 118 ? 11.062 -10.609 -19.226 1.00 88.88 118 VAL A CA 1
ATOM 944 C C . VAL A 1 118 ? 10.840 -11.871 -18.392 1.00 88.88 118 VAL A C 1
ATOM 946 O O . VAL A 1 118 ? 11.261 -12.952 -18.791 1.00 88.88 118 VAL A O 1
ATOM 949 N N . ALA A 1 119 ? 10.089 -11.771 -17.292 1.00 87.44 119 ALA A N 1
ATOM 950 C CA . ALA A 1 119 ? 9.812 -12.899 -16.403 1.00 87.44 119 ALA A CA 1
ATOM 951 C C . ALA A 1 119 ? 9.013 -14.045 -17.059 1.00 87.44 119 ALA A C 1
ATOM 953 O O . ALA A 1 119 ? 9.067 -15.181 -16.576 1.00 87.44 119 ALA A O 1
ATOM 954 N N . LYS A 1 120 ? 8.294 -13.793 -18.165 1.00 88.19 120 LYS A N 1
ATOM 955 C CA . LYS A 1 120 ? 7.552 -14.836 -18.900 1.00 88.19 120 LYS A CA 1
ATOM 956 C C . LYS A 1 120 ? 8.471 -15.828 -19.611 1.00 88.19 120 LYS A C 1
ATOM 958 O O . LYS A 1 120 ? 8.116 -17.003 -19.715 1.00 88.19 120 LYS A O 1
ATOM 963 N N . TYR A 1 121 ? 9.657 -15.407 -20.041 1.00 92.25 121 TYR A N 1
ATOM 964 C CA . TYR A 1 121 ? 10.566 -16.261 -20.804 1.00 92.25 121 TYR A CA 1
ATOM 965 C C . TYR A 1 121 ? 11.364 -17.199 -19.890 1.00 92.25 121 TYR A C 1
ATOM 967 O O . TYR A 1 121 ? 12.017 -16.765 -18.940 1.00 92.25 121 TYR A O 1
ATOM 975 N N . ARG A 1 122 ? 11.346 -18.506 -20.193 1.00 89.00 122 ARG A N 1
ATOM 976 C CA . ARG A 1 122 ? 12.068 -19.536 -19.420 1.00 89.00 122 ARG A CA 1
ATOM 977 C C . ARG A 1 122 ? 13.570 -19.252 -19.352 1.00 89.00 122 ARG A C 1
ATOM 979 O O . ARG A 1 122 ? 14.155 -19.360 -18.280 1.00 89.00 122 ARG A O 1
ATOM 986 N N . PHE A 1 123 ? 14.163 -18.834 -20.469 1.00 88.75 123 PHE A N 1
ATOM 987 C CA . PHE A 1 123 ? 15.585 -18.501 -20.538 1.00 88.75 123 PHE A CA 1
ATOM 988 C C . PHE A 1 123 ? 15.945 -17.299 -19.658 1.00 88.75 123 PHE A C 1
ATOM 990 O O . PHE A 1 123 ? 16.921 -17.346 -18.921 1.00 88.75 123 PHE A O 1
ATOM 997 N N . ALA A 1 124 ? 15.111 -16.257 -19.643 1.00 87.75 124 ALA A N 1
ATOM 998 C CA . ALA A 1 124 ? 15.324 -15.111 -18.765 1.00 87.75 124 ALA A CA 1
ATOM 999 C C . ALA A 1 124 ? 15.264 -15.506 -17.280 1.00 87.75 124 ALA A C 1
ATOM 1001 O O . ALA A 1 124 ? 16.106 -15.067 -16.502 1.00 87.75 124 ALA A O 1
ATOM 1002 N N . ARG A 1 125 ? 14.328 -16.381 -16.881 1.00 87.00 125 ARG A N 1
ATOM 1003 C CA . ARG A 1 125 ? 14.279 -16.909 -15.504 1.00 87.00 125 ARG A CA 1
ATOM 1004 C C . ARG A 1 125 ? 15.535 -17.701 -15.144 1.00 87.00 125 ARG A C 1
ATOM 1006 O O . ARG A 1 125 ? 16.054 -17.537 -14.045 1.00 87.00 125 ARG A O 1
ATOM 1013 N N . MET A 1 126 ? 16.031 -18.509 -16.079 1.00 90.69 126 MET A N 1
ATOM 1014 C CA . MET A 1 126 ? 17.273 -19.263 -15.916 1.00 90.69 126 MET A CA 1
ATOM 1015 C C . MET A 1 126 ? 18.488 -18.335 -15.803 1.00 90.69 126 MET A C 1
ATOM 1017 O O . MET A 1 126 ? 19.325 -18.533 -14.937 1.00 90.69 126 MET A O 1
ATOM 1021 N N . LEU A 1 127 ? 18.585 -17.277 -16.609 1.00 89.38 127 LEU A N 1
ATOM 1022 C CA . LEU A 1 127 ? 19.657 -16.291 -16.454 1.00 89.38 127 LEU A CA 1
ATOM 1023 C C . LEU A 1 127 ? 19.580 -15.597 -15.093 1.00 89.38 127 LEU A C 1
ATOM 1025 O O . LEU A 1 127 ? 20.587 -15.504 -14.399 1.00 89.38 127 LEU A O 1
ATOM 1029 N N . ILE A 1 128 ? 18.382 -15.170 -14.679 1.00 87.25 128 ILE A N 1
ATOM 1030 C CA . ILE A 1 128 ? 18.157 -14.503 -13.391 1.00 87.25 128 ILE A CA 1
ATOM 1031 C C . ILE A 1 128 ? 18.579 -15.391 -12.212 1.00 87.25 128 ILE A C 1
ATOM 1033 O O . ILE A 1 128 ? 19.143 -14.862 -11.255 1.00 87.25 128 ILE A O 1
ATOM 1037 N N . SER A 1 129 ? 18.378 -16.715 -12.279 1.00 86.81 129 SER A N 1
ATOM 1038 C CA . SER A 1 129 ? 18.794 -17.629 -11.203 1.00 86.81 129 SER A CA 1
ATOM 1039 C C . SER A 1 129 ? 20.313 -17.726 -11.034 1.00 86.81 129 SER A C 1
ATOM 1041 O O . SER A 1 129 ? 20.776 -18.082 -9.955 1.00 86.81 129 SER A O 1
ATOM 1043 N N . HIS A 1 130 ? 21.085 -17.379 -12.066 1.00 91.56 130 HIS A N 1
ATOM 1044 C CA . HIS A 1 130 ? 22.549 -17.356 -12.019 1.00 91.56 130 HIS A CA 1
ATOM 1045 C C . HIS A 1 130 ? 23.112 -15.973 -11.656 1.00 91.56 130 HIS A C 1
ATOM 1047 O O . HIS A 1 130 ? 24.316 -15.836 -11.437 1.00 91.56 130 HIS A O 1
ATOM 1053 N N . ILE A 1 131 ? 22.273 -14.932 -11.565 1.00 89.31 131 ILE A N 1
ATOM 1054 C CA . ILE A 1 131 ? 22.729 -13.591 -11.190 1.00 89.31 131 ILE A CA 1
ATOM 1055 C C . ILE A 1 131 ? 23.079 -13.574 -9.692 1.00 89.31 131 ILE A C 1
ATOM 1057 O O . ILE A 1 131 ? 22.225 -13.872 -8.853 1.00 89.31 131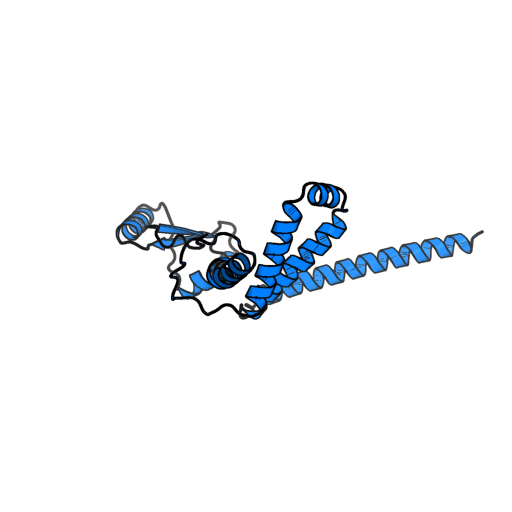 ILE A O 1
ATOM 1061 N N . PRO A 1 132 ? 24.292 -13.127 -9.310 1.00 92.31 132 PRO A N 1
ATOM 1062 C CA . PRO A 1 132 ? 24.662 -12.953 -7.913 1.00 92.31 132 PRO A CA 1
ATOM 1063 C C . PRO A 1 132 ? 23.652 -12.092 -7.144 1.00 92.31 132 PRO A C 1
ATOM 1065 O O . PRO A 1 132 ? 23.282 -10.996 -7.579 1.00 92.31 132 PRO A O 1
ATOM 1068 N N . SER A 1 133 ? 23.300 -12.516 -5.929 1.00 85.56 133 SER A N 1
ATOM 1069 C CA . SER A 1 133 ? 22.340 -11.822 -5.050 1.00 85.56 133 SER A CA 1
ATOM 1070 C C . SER A 1 133 ? 22.676 -10.343 -4.805 1.00 85.56 133 SER A C 1
ATOM 1072 O O . SER A 1 133 ? 21.793 -9.524 -4.558 1.00 85.56 133 SER A O 1
ATOM 1074 N N . ARG A 1 134 ? 23.952 -9.958 -4.933 1.00 86.56 134 ARG A N 1
ATOM 1075 C CA . ARG A 1 134 ? 24.411 -8.563 -4.841 1.00 86.56 134 ARG A CA 1
ATOM 1076 C C . ARG A 1 134 ? 23.931 -7.694 -6.003 1.00 86.56 134 ARG A C 1
ATOM 1078 O O . ARG A 1 134 ? 23.577 -6.542 -5.763 1.00 86.56 134 ARG A O 1
ATOM 1085 N N . LEU A 1 135 ? 23.925 -8.222 -7.228 1.00 86.56 135 LEU A N 1
ATOM 1086 C CA . LEU A 1 135 ? 23.449 -7.508 -8.417 1.00 86.56 135 LEU A CA 1
ATOM 1087 C C . LEU A 1 135 ? 21.923 -7.410 -8.402 1.00 86.56 135 LEU A C 1
ATOM 1089 O O . LEU A 1 135 ? 21.387 -6.320 -8.589 1.00 86.56 135 LEU A O 1
ATOM 1093 N N . LEU A 1 136 ? 21.233 -8.498 -8.042 1.00 83.56 136 LEU A N 1
ATOM 1094 C CA . LEU A 1 136 ? 19.787 -8.466 -7.793 1.00 83.56 136 LEU A CA 1
ATOM 1095 C C . LEU A 1 136 ? 19.431 -7.470 -6.682 1.00 83.56 136 LEU A C 1
ATOM 1097 O O . LEU A 1 136 ? 18.471 -6.716 -6.806 1.00 83.56 136 LEU A O 1
ATOM 1101 N N . GLY A 1 137 ? 20.248 -7.399 -5.630 1.00 80.81 137 GLY A N 1
ATOM 1102 C CA . GLY A 1 137 ? 20.112 -6.421 -4.555 1.00 80.81 137 GLY A CA 1
ATOM 1103 C C . GLY A 1 137 ? 20.360 -4.970 -4.985 1.00 80.81 137 GLY A C 1
ATOM 1104 O O . GLY A 1 137 ? 19.802 -4.054 -4.388 1.00 80.81 137 GLY A O 1
ATOM 1105 N N . LEU A 1 138 ? 21.200 -4.723 -5.994 1.00 85.38 138 LEU A N 1
ATOM 1106 C CA . LEU A 1 138 ? 21.393 -3.388 -6.574 1.00 85.38 138 LEU A CA 1
ATOM 1107 C C . LEU A 1 138 ? 20.207 -3.004 -7.459 1.00 85.38 138 LEU A C 1
ATOM 1109 O O . LEU A 1 138 ? 19.692 -1.895 -7.333 1.00 85.38 138 LEU A O 1
ATOM 1113 N N . TYR A 1 139 ? 19.738 -3.939 -8.284 1.00 83.75 139 TYR A N 1
ATOM 1114 C CA . TYR A 1 139 ? 18.548 -3.776 -9.110 1.00 83.75 139 TYR A CA 1
ATOM 1115 C C . TYR A 1 139 ? 17.306 -3.482 -8.264 1.00 83.75 139 TYR A C 1
ATOM 1117 O O . TYR A 1 139 ? 16.613 -2.493 -8.499 1.00 83.75 139 TYR A O 1
ATOM 1125 N N . SER A 1 140 ? 17.068 -4.276 -7.216 1.00 77.06 140 SER A N 1
ATOM 1126 C CA . SER A 1 140 ? 15.933 -4.086 -6.311 1.00 77.06 140 SER A CA 1
ATOM 1127 C C . SER A 1 140 ? 16.007 -2.758 -5.561 1.00 77.06 140 SER A C 1
ATOM 1129 O O . SER A 1 140 ? 14.983 -2.105 -5.385 1.00 77.06 140 SER A O 1
ATOM 1131 N N . LYS A 1 141 ? 17.207 -2.293 -5.188 1.00 76.19 141 LYS A N 1
ATOM 1132 C CA . LYS A 1 141 ? 17.410 -0.951 -4.614 1.00 76.19 141 LYS A CA 1
ATOM 1133 C C . LYS A 1 141 ? 17.160 0.163 -5.621 1.00 76.19 141 LYS A C 1
ATOM 1135 O O . LYS A 1 141 ? 16.590 1.176 -5.236 1.00 76.19 141 LYS A O 1
ATOM 1140 N N . GLY A 1 142 ? 17.570 -0.001 -6.878 1.00 78.94 142 GLY A N 1
ATOM 1141 C CA . GLY A 1 142 ? 17.282 0.954 -7.950 1.00 78.94 142 GLY A CA 1
ATOM 1142 C C . GLY A 1 142 ? 15.782 1.063 -8.213 1.00 78.94 142 GLY A C 1
ATOM 1143 O O . GLY A 1 142 ? 15.234 2.162 -8.240 1.00 78.94 142 GLY A O 1
ATOM 1144 N N . LEU A 1 143 ? 15.098 -0.080 -8.279 1.00 74.19 143 LEU A N 1
ATOM 1145 C CA . LEU A 1 143 ? 13.645 -0.148 -8.385 1.00 74.19 143 LEU A CA 1
ATOM 1146 C C . LEU A 1 143 ? 12.960 0.484 -7.170 1.00 74.19 143 LEU A C 1
ATOM 1148 O O . LEU A 1 143 ? 12.065 1.312 -7.323 1.00 74.19 143 LEU A O 1
ATOM 1152 N N . ALA A 1 144 ? 13.411 0.150 -5.962 1.00 68.31 144 ALA A N 1
ATOM 1153 C CA . ALA A 1 144 ? 12.907 0.749 -4.736 1.00 68.31 144 ALA A CA 1
ATOM 1154 C C . ALA A 1 144 ? 13.170 2.257 -4.696 1.00 68.31 144 ALA A C 1
ATOM 1156 O O . ALA A 1 144 ? 12.318 2.986 -4.220 1.00 68.31 144 ALA A O 1
ATOM 1157 N N . ALA A 1 145 ? 14.293 2.753 -5.218 1.00 69.50 145 ALA A N 1
ATOM 1158 C CA . ALA A 1 145 ? 14.587 4.180 -5.302 1.00 69.50 145 ALA A CA 1
ATOM 1159 C C . ALA A 1 145 ? 13.708 4.895 -6.336 1.00 69.50 145 ALA A C 1
ATOM 1161 O O . ALA A 1 145 ? 13.278 6.013 -6.077 1.00 69.50 145 ALA A O 1
ATOM 1162 N N . LEU A 1 146 ? 13.387 4.253 -7.462 1.00 72.44 146 LEU A N 1
ATOM 1163 C CA . LEU A 1 146 ? 12.453 4.777 -8.460 1.00 72.44 146 LEU A CA 1
ATOM 1164 C C . LEU A 1 146 ? 11.025 4.838 -7.897 1.00 72.44 146 LEU A C 1
ATOM 1166 O O . LEU A 1 146 ? 10.365 5.870 -7.991 1.00 72.44 146 LEU A O 1
ATOM 1170 N N . MET A 1 147 ? 10.590 3.778 -7.211 1.00 67.62 147 MET A N 1
ATOM 1171 C CA . MET A 1 147 ? 9.289 3.705 -6.540 1.00 67.62 147 MET A CA 1
ATOM 1172 C C . MET A 1 147 ? 9.203 4.635 -5.323 1.00 67.62 147 MET A C 1
ATOM 1174 O O . MET A 1 147 ? 8.206 5.327 -5.141 1.00 67.62 147 MET A O 1
ATOM 1178 N N . CYS A 1 148 ? 10.252 4.717 -4.505 1.00 60.72 148 CYS A N 1
ATOM 1179 C CA . CYS A 1 148 ? 10.343 5.670 -3.402 1.00 60.72 148 CYS A CA 1
ATOM 1180 C C . CYS A 1 148 ? 10.443 7.100 -3.919 1.00 60.72 148 CYS A C 1
ATOM 1182 O O . CYS A 1 148 ? 9.817 7.956 -3.326 1.00 60.72 148 CYS A O 1
ATOM 1184 N N . GLY A 1 149 ? 11.167 7.369 -5.007 1.00 62.34 149 GLY A N 1
ATOM 1185 C CA . GLY A 1 149 ? 11.247 8.677 -5.669 1.00 62.34 149 GLY A CA 1
ATOM 1186 C C . GLY A 1 149 ? 9.890 9.136 -6.204 1.00 62.34 149 GLY A C 1
ATOM 1187 O O . GLY A 1 149 ? 9.478 10.280 -6.022 1.00 62.34 149 GLY A O 1
ATOM 1188 N N . TYR A 1 150 ? 9.150 8.201 -6.795 1.00 62.81 150 TYR A N 1
ATOM 1189 C CA . TYR A 1 150 ? 7.755 8.370 -7.182 1.00 62.81 150 TYR A CA 1
ATOM 1190 C C . TYR A 1 150 ? 6.861 8.702 -5.972 1.00 62.81 150 TYR A C 1
ATOM 1192 O O . TYR A 1 150 ? 6.066 9.645 -6.010 1.00 62.81 150 TYR A O 1
ATOM 1200 N N . LEU A 1 151 ? 7.030 7.972 -4.865 1.00 59.34 151 LEU A N 1
ATOM 1201 C CA . LEU A 1 151 ? 6.282 8.187 -3.630 1.00 59.34 151 LEU A CA 1
ATOM 1202 C C . LEU A 1 151 ? 6.685 9.485 -2.912 1.00 59.34 151 LEU A C 1
ATOM 1204 O O . LEU A 1 151 ? 5.809 10.183 -2.422 1.00 59.34 151 LEU A O 1
ATOM 1208 N N . THR A 1 152 ? 7.960 9.868 -2.877 1.00 55.66 152 THR A N 1
ATOM 1209 C CA . THR A 1 152 ? 8.458 11.083 -2.206 1.00 55.66 152 THR A CA 1
ATOM 1210 C C . THR A 1 152 ? 8.126 12.358 -2.943 1.00 55.66 152 THR A C 1
ATOM 1212 O O . THR A 1 152 ? 7.908 13.376 -2.300 1.00 55.66 152 THR A O 1
ATOM 1215 N N . LYS A 1 153 ? 8.062 12.328 -4.276 1.00 56.09 153 LYS A N 1
ATOM 1216 C CA . LYS A 1 153 ? 7.614 13.483 -5.061 1.00 56.09 153 LYS A CA 1
ATOM 1217 C C . LYS A 1 153 ? 6.115 13.747 -4.864 1.00 56.09 153 LYS A C 1
ATOM 1219 O O . LYS A 1 153 ? 5.678 14.890 -4.940 1.00 56.09 153 LYS A O 1
ATOM 1224 N N . LYS A 1 154 ? 5.330 12.697 -4.580 1.00 55.38 154 LYS A N 1
ATOM 1225 C CA . LYS A 1 154 ? 3.869 12.756 -4.363 1.00 55.38 154 LYS A CA 1
ATOM 1226 C C . LYS A 1 154 ? 3.446 12.837 -2.889 1.00 55.38 154 LYS A C 1
ATOM 1228 O O . LYS A 1 154 ? 2.332 13.264 -2.576 1.00 55.38 154 LYS A O 1
ATOM 1233 N N . MET A 1 155 ? 4.303 12.429 -1.961 1.00 47.03 155 MET A N 1
ATOM 1234 C CA . MET A 1 155 ? 4.120 12.618 -0.526 1.00 47.03 155 MET A CA 1
ATOM 1235 C C . MET A 1 155 ? 4.812 13.914 -0.117 1.00 47.03 155 MET A C 1
ATOM 1237 O O . MET A 1 155 ? 6.026 14.018 -0.242 1.00 47.03 155 MET A O 1
ATOM 1241 N N . ARG A 1 156 ? 4.077 14.889 0.448 1.00 41.25 156 ARG A N 1
ATOM 1242 C CA . ARG A 1 156 ? 4.740 15.905 1.281 1.00 41.25 156 ARG A CA 1
ATOM 1243 C C . ARG A 1 156 ? 5.564 15.129 2.311 1.00 41.25 156 ARG A C 1
ATOM 1245 O O . ARG A 1 156 ? 4.982 14.291 3.001 1.00 41.25 156 ARG A O 1
ATOM 1252 N N . PRO A 1 157 ? 6.888 15.323 2.373 1.00 39.59 157 PRO A N 1
ATOM 1253 C CA . PRO A 1 157 ? 7.727 14.488 3.203 1.00 39.59 157 PRO A CA 1
ATOM 1254 C C . PRO A 1 157 ? 7.384 14.774 4.664 1.00 39.59 157 PRO A C 1
ATOM 1256 O O . PRO A 1 157 ? 7.767 15.811 5.205 1.00 39.59 157 PRO A O 1
ATOM 1259 N N . THR A 1 158 ? 6.656 13.866 5.309 1.00 48.41 158 THR A N 1
ATOM 1260 C CA . THR A 1 158 ? 6.487 13.886 6.760 1.00 48.41 158 THR A CA 1
ATOM 1261 C C . THR A 1 158 ? 7.866 13.794 7.412 1.00 48.41 158 THR A C 1
ATOM 1263 O O . THR A 1 158 ? 8.795 13.175 6.875 1.00 48.41 158 THR A O 1
ATOM 1266 N N . LYS A 1 159 ? 8.037 14.436 8.579 1.00 45.03 159 LYS A N 1
ATOM 1267 C CA . LYS A 1 159 ? 9.316 14.470 9.322 1.00 45.03 159 LYS A CA 1
ATOM 1268 C C . LYS A 1 159 ? 9.919 13.064 9.496 1.00 45.03 159 LYS A C 1
ATOM 1270 O O . LYS A 1 159 ? 11.140 12.907 9.469 1.00 45.03 159 LYS A O 1
ATOM 1275 N N . GLN A 1 160 ? 9.072 12.041 9.603 1.00 43.06 160 GLN A N 1
ATOM 1276 C CA . GLN A 1 160 ? 9.464 10.638 9.713 1.00 43.06 160 GLN A CA 1
ATOM 1277 C C . GLN A 1 160 ? 10.059 10.073 8.415 1.00 43.06 160 GLN A C 1
ATOM 1279 O O . GLN A 1 160 ? 11.109 9.437 8.469 1.00 43.06 160 GLN A O 1
ATOM 1284 N N . PHE A 1 161 ? 9.488 10.377 7.244 1.00 46.91 161 PHE A N 1
ATOM 1285 C CA . PHE A 1 161 ? 10.057 9.948 5.964 1.00 46.91 161 PHE A CA 1
ATOM 1286 C C . PHE A 1 161 ? 11.431 10.585 5.723 1.00 46.91 161 PHE A C 1
ATOM 1288 O O . PHE A 1 161 ? 12.366 9.897 5.320 1.00 46.91 161 PHE A O 1
ATOM 1295 N N . ARG A 1 162 ? 11.606 11.876 6.055 1.00 44.53 162 ARG A N 1
ATOM 1296 C CA . ARG A 1 162 ? 12.934 12.525 6.022 1.00 44.53 162 ARG A CA 1
ATOM 1297 C C . ARG A 1 162 ? 13.923 11.832 6.951 1.00 44.53 162 ARG A C 1
ATOM 1299 O O . ARG A 1 162 ? 15.057 11.605 6.547 1.00 44.53 162 ARG A O 1
ATOM 1306 N N . ARG A 1 163 ? 13.504 11.455 8.164 1.00 47.09 163 ARG A N 1
ATOM 1307 C CA . ARG A 1 163 ? 14.348 10.711 9.114 1.00 47.09 163 ARG A CA 1
ATOM 1308 C C . ARG A 1 163 ? 14.713 9.318 8.605 1.00 47.09 163 ARG A C 1
ATOM 1310 O O . ARG A 1 163 ? 15.867 8.930 8.751 1.00 47.09 163 ARG A O 1
ATOM 1317 N N . ILE A 1 164 ? 13.781 8.584 7.996 1.00 47.00 164 ILE A N 1
ATOM 1318 C CA . ILE A 1 164 ? 14.035 7.251 7.428 1.00 47.00 164 ILE A CA 1
ATOM 1319 C C . ILE A 1 164 ? 14.950 7.364 6.209 1.00 47.00 164 ILE A C 1
ATOM 1321 O O . ILE A 1 164 ? 15.980 6.701 6.170 1.00 47.00 164 ILE A O 1
ATOM 1325 N N . ALA A 1 165 ? 14.650 8.256 5.264 1.00 44.41 165 ALA A N 1
ATOM 1326 C CA . ALA A 1 165 ? 15.496 8.513 4.102 1.00 44.41 165 ALA A CA 1
ATOM 1327 C C . ALA A 1 165 ? 16.904 8.962 4.521 1.00 44.41 165 ALA A C 1
ATOM 1329 O O . ALA A 1 165 ? 17.891 8.442 4.010 1.00 44.41 165 ALA A O 1
ATOM 1330 N N . TYR A 1 166 ? 17.019 9.845 5.517 1.00 52.62 166 TYR A N 1
ATOM 1331 C CA . TYR A 1 166 ? 18.303 10.250 6.087 1.00 52.62 166 TYR A CA 1
ATOM 1332 C C . TYR A 1 166 ? 19.029 9.082 6.767 1.00 52.62 166 TYR A C 1
ATOM 1334 O O . TYR A 1 166 ? 20.220 8.899 6.528 1.00 52.62 166 TYR A O 1
ATOM 1342 N N . LYS A 1 167 ? 18.341 8.249 7.563 1.00 50.56 167 LYS A N 1
ATOM 1343 C CA . LYS A 1 167 ? 18.928 7.041 8.170 1.00 50.56 167 LYS A CA 1
ATOM 1344 C C . LYS A 1 167 ? 19.417 6.066 7.100 1.00 50.56 167 LYS A C 1
ATOM 1346 O O . LYS A 1 167 ? 20.536 5.582 7.218 1.00 50.56 167 LYS A O 1
ATOM 1351 N N . VAL A 1 168 ? 18.642 5.834 6.041 1.00 45.34 168 VAL A N 1
ATOM 1352 C CA . VAL A 1 168 ? 19.008 4.967 4.910 1.00 45.34 168 VAL A CA 1
ATOM 1353 C C . VAL A 1 168 ? 20.209 5.538 4.156 1.00 45.34 168 VAL A C 1
ATOM 1355 O O . VAL A 1 168 ? 21.184 4.825 3.948 1.00 45.34 168 VAL A O 1
ATOM 1358 N N . VAL A 1 169 ? 20.213 6.831 3.820 1.00 48.09 169 VAL A N 1
ATOM 1359 C CA . VAL A 1 169 ? 21.349 7.500 3.160 1.00 48.09 169 VAL A CA 1
ATOM 1360 C C . VAL A 1 169 ? 22.600 7.481 4.047 1.00 48.09 169 VAL A C 1
ATOM 1362 O O . VAL A 1 169 ? 23.691 7.187 3.561 1.00 48.09 169 VAL A O 1
ATOM 1365 N N . LYS A 1 170 ? 22.463 7.720 5.357 1.00 54.84 170 LYS A N 1
ATOM 1366 C CA . LYS A 1 170 ? 23.558 7.647 6.339 1.00 54.84 170 LYS A CA 1
ATOM 1367 C C . LYS A 1 170 ? 24.097 6.221 6.476 1.00 54.84 170 LYS A C 1
ATOM 1369 O O . LYS A 1 170 ? 25.311 6.038 6.516 1.00 54.84 170 LYS A O 1
ATOM 1374 N N . LEU A 1 171 ? 23.226 5.210 6.482 1.00 51.81 171 LEU A N 1
ATOM 1375 C CA . LEU A 1 171 ? 23.606 3.796 6.507 1.00 51.81 171 LEU A CA 1
ATOM 1376 C C . LEU A 1 171 ? 24.340 3.402 5.216 1.00 51.81 171 LEU A C 1
ATOM 1378 O O . LEU A 1 171 ? 25.396 2.781 5.279 1.00 51.81 171 LEU A O 1
ATOM 1382 N N . LEU A 1 172 ? 23.840 3.828 4.052 1.00 44.62 172 LEU A N 1
ATOM 1383 C CA . LEU A 1 172 ? 24.469 3.594 2.748 1.00 44.62 172 LEU A CA 1
ATOM 1384 C C . LEU A 1 172 ? 25.837 4.286 2.635 1.00 44.62 172 LEU A C 1
ATOM 1386 O O . LEU A 1 172 ? 26.779 3.680 2.125 1.00 44.62 172 LEU A O 1
ATOM 1390 N N . ARG A 1 173 ? 25.985 5.509 3.169 1.00 52.81 173 ARG A N 1
ATOM 1391 C CA . ARG A 1 173 ? 27.280 6.207 3.281 1.00 52.81 173 ARG A CA 1
ATOM 1392 C C . ARG A 1 173 ? 28.242 5.475 4.217 1.00 52.81 173 ARG A C 1
ATOM 1394 O O . ARG A 1 173 ? 29.393 5.270 3.847 1.00 52.81 173 ARG A O 1
ATOM 1401 N N . LYS A 1 174 ? 27.773 5.004 5.379 1.00 64.38 174 LYS A N 1
ATOM 1402 C CA . LYS A 1 174 ? 28.582 4.232 6.343 1.00 64.38 174 LYS A CA 1
ATOM 1403 C C . LYS A 1 174 ? 29.026 2.880 5.766 1.00 64.38 174 LYS A C 1
ATOM 1405 O O . LYS A 1 174 ? 30.155 2.456 5.993 1.00 64.38 174 LYS A O 1
ATOM 1410 N N . LEU A 1 175 ? 28.175 2.227 4.972 1.00 54.00 175 LEU A N 1
ATOM 1411 C CA . LEU A 1 175 ? 28.492 0.984 4.261 1.00 54.00 175 LEU A CA 1
ATOM 1412 C C . LEU A 1 175 ? 29.478 1.201 3.099 1.00 54.00 175 LEU A C 1
ATOM 1414 O O . LEU A 1 175 ? 30.376 0.379 2.922 1.00 54.00 175 LEU A O 1
ATOM 1418 N N . LYS A 1 176 ? 29.361 2.306 2.343 1.00 58.34 176 LYS A N 1
ATOM 1419 C CA . LYS A 1 176 ? 30.375 2.718 1.351 1.00 58.34 176 LYS A CA 1
ATOM 1420 C C . LYS A 1 176 ? 31.718 3.024 2.024 1.00 58.34 176 LYS A C 1
ATOM 1422 O O . LYS A 1 176 ? 32.728 2.483 1.592 1.00 58.34 176 LYS A O 1
ATOM 1427 N N . GLY A 1 177 ? 31.721 3.788 3.118 1.00 63.66 177 GLY A N 1
ATOM 1428 C CA . GLY A 1 177 ? 32.931 4.120 3.880 1.00 63.66 177 GLY A CA 1
ATOM 1429 C C . GLY A 1 177 ? 33.641 2.890 4.453 1.00 63.66 177 GLY A C 1
ATOM 1430 O O . GLY A 1 177 ? 34.847 2.754 4.296 1.00 63.66 177 GLY A O 1
ATOM 1431 N N . LYS A 1 178 ? 32.897 1.926 5.018 1.00 58.16 178 LYS A N 1
ATOM 1432 C CA . LYS A 1 178 ? 33.472 0.655 5.503 1.00 58.16 178 LYS A CA 1
ATOM 1433 C C . LYS A 1 178 ? 34.047 -0.217 4.381 1.00 58.16 178 LYS A C 1
ATOM 1435 O O . LYS A 1 178 ? 35.048 -0.894 4.595 1.00 58.16 178 LYS A O 1
ATOM 1440 N N . ARG A 1 179 ? 33.434 -0.218 3.191 1.00 59.16 179 ARG A N 1
ATOM 1441 C CA . ARG A 1 179 ? 33.959 -0.946 2.022 1.00 59.16 179 ARG A CA 1
ATOM 1442 C C . ARG A 1 179 ? 35.233 -0.311 1.470 1.00 59.16 179 ARG A C 1
ATOM 1444 O O . ARG A 1 179 ? 36.153 -1.048 1.143 1.00 59.16 179 ARG A O 1
ATOM 1451 N N . ILE A 1 180 ? 35.290 1.019 1.416 1.00 54.25 180 ILE A N 1
ATOM 1452 C CA . ILE A 1 180 ? 36.475 1.770 0.983 1.00 54.25 180 ILE A CA 1
ATOM 1453 C C . ILE A 1 180 ? 37.616 1.584 1.994 1.00 54.25 180 ILE A C 1
ATOM 1455 O O . ILE A 1 180 ? 38.715 1.228 1.594 1.00 54.25 180 ILE A O 1
ATOM 1459 N N . ALA A 1 181 ? 37.345 1.680 3.299 1.00 51.44 181 ALA A N 1
ATOM 1460 C CA . ALA A 1 181 ? 38.346 1.433 4.341 1.00 51.44 181 ALA A CA 1
ATOM 1461 C C . ALA A 1 181 ? 38.913 -0.001 4.301 1.00 51.44 181 ALA A C 1
ATOM 1463 O O . ALA A 1 181 ? 40.117 -0.188 4.432 1.00 51.44 181 ALA A O 1
ATOM 1464 N N . LYS A 1 182 ? 38.066 -1.013 4.051 1.00 56.56 182 LYS A N 1
ATOM 1465 C CA . LYS A 1 182 ? 38.496 -2.417 3.906 1.00 56.56 182 LYS A CA 1
ATOM 1466 C C . LYS A 1 182 ? 39.272 -2.678 2.606 1.00 56.56 182 LYS A C 1
ATOM 1468 O O . LYS A 1 182 ? 40.093 -3.588 2.562 1.00 56.56 182 LYS A O 1
ATOM 1473 N N . ALA A 1 183 ? 39.002 -1.912 1.548 1.00 51.62 183 ALA A N 1
ATOM 1474 C CA . ALA A 1 183 ? 39.774 -1.965 0.308 1.00 51.62 183 ALA A CA 1
ATOM 1475 C C . ALA A 1 183 ? 41.155 -1.318 0.499 1.00 51.62 183 ALA A C 1
ATOM 1477 O O . ALA A 1 183 ? 42.155 -1.935 0.158 1.00 51.62 183 ALA A O 1
ATOM 1478 N N . ILE A 1 184 ? 41.217 -0.149 1.144 1.00 48.34 184 ILE A N 1
ATOM 1479 C CA . ILE A 1 184 ? 42.470 0.557 1.455 1.00 48.34 184 ILE A CA 1
ATOM 1480 C C . ILE A 1 184 ? 43.345 -0.259 2.418 1.00 48.34 184 ILE A C 1
ATOM 1482 O O . ILE A 1 184 ? 44.551 -0.346 2.212 1.00 48.34 184 ILE A O 1
ATOM 1486 N N . SER A 1 185 ? 42.761 -0.919 3.428 1.00 49.72 185 SER A N 1
ATOM 1487 C CA . SER A 1 185 ? 43.533 -1.777 4.339 1.00 49.72 185 SER A CA 1
ATOM 1488 C C . SER A 1 185 ? 44.125 -2.996 3.626 1.00 49.72 185 SER A C 1
ATOM 1490 O O . SER A 1 185 ? 45.231 -3.405 3.950 1.00 49.72 185 SER A O 1
ATOM 1492 N N . LYS A 1 186 ? 43.414 -3.567 2.642 1.00 52.84 186 LYS A N 1
ATOM 1493 C CA . LYS A 1 186 ? 43.918 -4.676 1.817 1.00 52.84 186 LYS A CA 1
ATOM 1494 C C . LYS A 1 186 ? 45.040 -4.246 0.873 1.00 52.84 186 LYS A C 1
ATOM 1496 O O . LYS A 1 186 ? 45.969 -5.019 0.689 1.00 52.84 186 LYS A O 1
ATOM 1501 N N . VAL A 1 187 ? 44.952 -3.040 0.308 1.00 48.62 187 VAL A N 1
ATOM 1502 C CA . VAL A 1 187 ? 45.996 -2.473 -0.562 1.00 48.62 187 VAL A CA 1
ATOM 1503 C C . VAL A 1 187 ? 47.272 -2.192 0.241 1.00 48.62 187 VAL A C 1
ATOM 1505 O O . VAL A 1 187 ? 48.334 -2.672 -0.140 1.00 48.62 187 VAL A O 1
ATOM 1508 N N . LYS A 1 188 ? 47.160 -1.570 1.425 1.00 48.56 188 LYS A N 1
ATOM 1509 C CA . LYS A 1 188 ? 48.313 -1.352 2.321 1.00 48.56 188 LYS A CA 1
ATOM 1510 C C . LYS A 1 188 ? 48.972 -2.650 2.803 1.00 48.56 188 LYS A C 1
ATOM 1512 O O . LYS A 1 188 ? 50.193 -2.702 2.901 1.00 48.56 188 LYS A O 1
ATOM 1517 N N . LEU A 1 189 ? 48.190 -3.702 3.069 1.00 45.75 189 LEU A N 1
ATOM 1518 C CA . LEU A 1 189 ? 48.718 -5.032 3.420 1.00 45.75 189 LEU A CA 1
ATOM 1519 C C . LEU A 1 189 ? 49.453 -5.712 2.253 1.00 45.75 189 LEU A C 1
ATOM 1521 O O . LEU A 1 189 ? 50.365 -6.492 2.488 1.00 45.75 189 LEU A O 1
ATOM 1525 N N . SER A 1 190 ? 49.068 -5.435 1.002 1.00 47.06 190 SER A N 1
ATOM 1526 C CA . SER A 1 190 ? 49.757 -5.985 -0.173 1.00 47.06 190 SER A CA 1
ATOM 1527 C C . SER A 1 190 ? 51.021 -5.220 -0.571 1.00 47.06 190 SER A C 1
ATOM 1529 O O . SER A 1 190 ? 51.902 -5.812 -1.182 1.00 47.06 190 SER A O 1
ATOM 1531 N N . GLU A 1 191 ? 51.120 -3.933 -0.231 1.00 50.56 191 GLU A N 1
ATOM 1532 C CA . GLU A 1 191 ? 52.332 -3.123 -0.444 1.00 50.56 191 GLU A CA 1
ATOM 1533 C C . GLU A 1 191 ? 53.410 -3.460 0.595 1.00 50.56 191 GLU A C 1
ATOM 1535 O O . GLU A 1 191 ? 54.550 -3.723 0.231 1.00 50.56 191 GLU A O 1
ATOM 1540 N N . SER A 1 192 ? 53.026 -3.619 1.865 1.00 47.72 192 SER A N 1
ATOM 1541 C CA . SER A 1 192 ? 53.949 -4.021 2.945 1.00 47.72 192 SER A CA 1
ATOM 1542 C C . SER A 1 192 ? 54.499 -5.450 2.811 1.00 47.72 192 SER A C 1
ATOM 1544 O O . SER A 1 192 ? 55.554 -5.751 3.354 1.00 47.72 192 SER A O 1
ATOM 1546 N N . LEU A 1 193 ? 53.830 -6.325 2.052 1.00 48.12 193 LEU A N 1
ATOM 1547 C CA . LEU A 1 193 ? 54.338 -7.658 1.692 1.00 48.12 193 LEU A CA 1
ATOM 1548 C C . LEU A 1 193 ? 55.299 -7.649 0.489 1.00 48.12 193 LEU A C 1
ATOM 1550 O O . LEU A 1 193 ? 55.997 -8.634 0.281 1.00 48.12 193 LEU A O 1
ATOM 1554 N N . LYS A 1 194 ? 55.334 -6.570 -0.308 1.00 49.84 194 LYS A N 1
ATOM 1555 C CA . LYS A 1 194 ? 56.253 -6.414 -1.451 1.00 49.84 194 LYS A CA 1
ATOM 1556 C C . LYS A 1 194 ? 57.548 -5.686 -1.094 1.00 49.84 194 LYS A C 1
ATOM 1558 O O . LYS A 1 194 ? 58.525 -5.855 -1.803 1.00 49.84 194 LYS A O 1
ATOM 1563 N N . GLU A 1 195 ? 57.547 -4.890 -0.029 1.00 48.81 195 GLU A N 1
ATOM 1564 C CA . GLU A 1 195 ? 58.742 -4.195 0.480 1.00 48.81 195 GLU A CA 1
ATOM 1565 C C . GLU A 1 195 ? 59.559 -5.048 1.472 1.00 48.81 195 GLU A C 1
ATOM 1567 O O . GLU A 1 195 ? 60.642 -4.645 1.883 1.00 48.81 195 GLU A O 1
ATOM 1572 N N . GLY A 1 196 ? 59.042 -6.218 1.868 1.00 51.91 196 GLY A N 1
ATOM 1573 C CA . GLY A 1 196 ? 59.695 -7.169 2.779 1.00 51.91 196 GLY A CA 1
ATOM 1574 C C . GLY A 1 196 ? 60.226 -8.451 2.119 1.00 51.91 196 GLY A C 1
ATOM 1575 O O . GLY A 1 196 ? 60.542 -9.396 2.840 1.00 51.91 196 GLY A O 1
ATOM 1576 N N . MET A 1 197 ? 60.282 -8.503 0.783 1.00 42.31 197 MET A N 1
ATOM 1577 C CA . MET A 1 197 ? 60.965 -9.527 -0.027 1.00 42.31 197 MET A CA 1
ATOM 1578 C C . MET A 1 197 ? 62.056 -8.858 -0.854 1.00 42.31 197 MET A C 1
ATOM 1580 O O . MET A 1 197 ? 63.092 -9.520 -1.072 1.00 42.31 197 MET A O 1
#

Sequence (197 aa):
MDQTNELADISVGDAWLPECSQDNKGWSICLARTQAGYKIISEAQDKGYVILNTISPFKIIESQKPMLMFKKKAIYARLRINRFFGNRVIPEITSRKFSAPDVFDYICALFLRLNISVAKYRFARMLISHIPSRLLGLYSKGLAALMCGYLTKKMRPTKQFRRIAYKVVKLLRKLKGKRIAKAISKVKLSESLKEGM

pLDDT: mean 76.8, std 17.31, range [39.59, 97.81]

Foldseek 3Di:
DDDFPQVDQKTKDFLQFPVQPPDPVGDIDMDGPDPVSVVVVVVCVVVVVDDDDDDDPVSVCVNCVLVCCVPPALVVLLQVVCVVVVHDDDDDPPPPPDDHDDPLSNVLSVVVVVVVVLVVDPVSVVVVVPDPPVVVVVVVVVNVCSSVVVVPVVDPQDPVNVVVVVVVVVVVVVVVVVVVVVVVVVVVVVVVVVVVD

Radius of gyration: 23.97 Å; chains: 1; bounding box: 86×35×53 Å

InterPro domains:
  IPR007525 Coenzyme F420 hydrogenase/dehydrogenase beta subunit, C-terminal [PF04432] (2-56)

Organism: NCBI:txid412755

Secondary structure (DSSP, 8-state):
--SS-TTSSEEEEE---GGGGG-SS--EEEEE-SHHHHHHHHHHHHTTS-------HHHHHHHHHHHHIIIIITHHHHHHHHHHTT---------TTSPPPPHHHHHHHHHHHHHHHHHHSHHHHHHHHHS-HHHHHHHHHHHHHHHHHHHHHHS---HHHHHHHHHHHHHHHHHHHHHHHHHHHHHHHHHHTTS--